Protein AF-A0A0C3AKA1-F1 (afdb_monomer)

Nearest PDB structures (foldseek):
  5fws-assembly1_A  TM=4.531E-01  e=7.190E-08  Homo sapiens
  7pz2-assembly1_A  TM=8.381E-01  e=9.382E-05  Saccharomyces cerevisiae
  7bzt-assembly1_E  TM=4.744E-01  e=3.472E-07  Homo sapiens
  5fwu-assembly1_A  TM=4.833E-01  e=2.245E-06  Homo sapiens

Organism: NCBI:txid933852

pLDDT: mean 79.47, std 20.88, range [33.72, 98.69]

Radius of gyration: 31.73 Å; Cα contacts (8 Å, |Δi|>4): 575; chains: 1; bounding box: 76×86×94 Å

Solvent-accessible surface area (backbone atoms only — not comparable to full-atom values): 16322 Å² total; per-residue (Å²): 132,91,88,81,90,84,89,81,90,79,83,93,75,90,81,83,79,84,77,85,86,81,79,82,82,77,80,84,80,80,88,77,84,76,74,77,71,76,73,76,73,76,87,28,63,43,68,45,78,77,45,20,28,47,30,43,92,79,71,53,25,53,82,53,64,70,53,76,30,93,66,59,19,42,67,64,54,36,41,47,59,17,49,80,72,77,27,43,23,22,29,20,29,67,18,24,36,27,33,12,21,82,61,73,41,72,82,47,71,45,62,55,82,54,31,67,27,53,17,42,48,50,92,49,66,15,2,13,88,55,17,26,34,30,31,33,50,79,43,74,47,67,53,75,32,53,49,72,60,83,45,26,38,30,73,22,26,24,27,34,31,98,88,56,49,16,42,76,45,74,57,90,60,84,61,24,39,70,69,57,38,45,50,56,19,50,77,70,79,28,44,26,24,31,21,26,61,16,53,44,30,23,20,24,81,62,73,42,67,55,100,73,17,44,39,84,39,97,66,64,42,67,31,43,11,68,53,37,72,94,42,52,12,2,19,86,53,15,24,24,30,30,39,64,49,74,84,62,78,80,81,76,75,83,41,83,69,95,47,75,84,90,71,88,78,81,84,78,80,70,97,63,99,71,82,89,82,90,81,87,132

Foldseek 3Di:
DDDDDDDDDDDDDDDDDDDDDDDPPDDDDDDPPPPPDPPDFPPFFDKDFPAKAQADVVPGFADDDKDWDQAADDQVVLVSVQVVVPFFKWWFADQTMIGTHNGGHPRHHDHRVQLPDAHNHDRDRRAHDSMIRMIGGPDGPPQLLQDDDAQKGRPAKFFAAPVGGQFPAKDADPQDDPNVQVVVQVVVPFFKWWFEALGIIGTHNGGDDDPRGRGHDPDQQQRAHRNGNVHTRGYHRMISMIGRHNPDDDPPPCDPPPDDDPDDDDPPPDPDPDPDDDDDD

Secondary structure (DSSP, 8-state):
-----------------PPP------------------PPP-TTEEEEEEEEEE--SSS-S--S-EEE-TTT--HHHHHHHHHTTT-SEEEEETTTEEEEESS-SS--BPPGGG--PBPSSSSSB--BTTEEEEEEEEEE---TTS-EETTEEEEEEEE--SSS-SS-EEE--SS--HHHHHHHHHHTT-SEEEEETTTEEEEESS---BTTBSSEESS---PEETTEEEEE--BTTEEEEEEE--SSPP-----STT-----PPP------S--------

Mean predicted aligned error: 18.83 Å

Sequence (281 aa):
MLLSTLAKLTPFLLAASALPLEHSVVKRDGQGSTTLAAREPASGANWVKLGCYVDTVTPRTLTGPTIVSDAGMTNEYCQQFCDARGYSIAGTEWSKECFCDNAISNSLLADDATCDMTCTGDAQTCGGSARLTVWQNQGTVTDPNQVTVGDWAGQGCYTDSVINRALPTRKWIDGMTVEKCTAACFADDFKYAGLEYGNECYCANDIITSAGVGVPATDGCNMPCEGNAAQTCGSGDRLNLYLYTPTSAPVQIPSAGDWTLKGCYTLTIAPSPFANMWTVE

InterPro domains:
  IPR002889 Carbohydrate-binding WSC [PF01822] (50-128)
  IPR002889 Carbohydrate-binding WSC [PF01822] (155-234)
  IPR002889 Carbohydrate-binding WSC [PS51212] (46-138)
  IPR002889 Carbohydrate-binding WSC [PS51212] (151-245)
  IPR002889 Carbohydrate-binding WSC [SM00321] (46-138)
  IPR002889 Carbohydrate-binding WSC [SM00321] (151-245)
  IPR051836 Kremen receptor [PTHR24269] (50-140)

Structure (mmCIF, N/CA/C/O backbone):
data_AF-A0A0C3AKA1-F1
#
_entry.id   AF-A0A0C3AKA1-F1
#
loop_
_atom_site.group_PDB
_atom_site.id
_atom_site.type_symbol
_atom_site.label_atom_id
_atom_site.label_alt_id
_atom_site.label_comp_id
_atom_site.label_asym_id
_atom_site.label_entity_id
_atom_site.label_seq_id
_atom_site.pdbx_PDB_ins_code
_atom_site.Cartn_x
_atom_site.Cartn_y
_atom_site.Cartn_z
_atom_site.occupancy
_atom_site.B_iso_or_equiv
_atom_site.auth_seq_id
_atom_site.auth_comp_id
_atom_site.auth_asym_id
_atom_site.auth_atom_id
_atom_site.pdbx_PDB_model_num
ATOM 1 N N . MET A 1 1 ? -6.386 -59.715 -54.752 1.00 38.94 1 MET A N 1
ATOM 2 C CA . MET A 1 1 ? -6.112 -59.913 -56.193 1.00 38.94 1 MET A CA 1
ATOM 3 C C . MET A 1 1 ? -7.287 -59.345 -56.972 1.00 38.94 1 MET A C 1
ATOM 5 O O . MET A 1 1 ? -8.360 -59.864 -56.723 1.00 38.94 1 MET A O 1
ATOM 9 N N . LEU A 1 2 ? -7.056 -58.376 -57.882 1.00 40.06 2 LEU A N 1
ATOM 10 C CA . LEU A 1 2 ? -7.957 -57.939 -58.983 1.00 40.06 2 LEU A CA 1
ATOM 11 C C . LEU A 1 2 ? -9.381 -57.447 -58.577 1.00 40.06 2 LEU A C 1
ATOM 13 O O . LEU A 1 2 ? -9.863 -57.794 -57.512 1.00 40.06 2 LEU A O 1
ATOM 17 N N . LEU A 1 3 ? -10.181 -56.688 -59.339 1.00 40.50 3 LEU A N 1
ATOM 18 C CA . LEU A 1 3 ? -10.048 -55.547 -60.283 1.00 40.50 3 LEU A CA 1
ATOM 19 C C . LEU A 1 3 ? -11.426 -54.797 -60.188 1.00 40.50 3 LEU A C 1
ATOM 21 O O . LEU A 1 3 ? -12.342 -55.328 -59.568 1.00 40.50 3 LEU A O 1
ATOM 25 N N . SER A 1 4 ? -11.717 -53.601 -60.713 1.00 44.19 4 SER A N 1
ATOM 26 C CA . SER A 1 4 ? -11.010 -52.638 -61.572 1.00 44.19 4 SER A CA 1
ATOM 27 C C . SER A 1 4 ? -11.574 -51.215 -61.372 1.00 44.19 4 SER A C 1
ATOM 29 O O . SER A 1 4 ? -12.711 -51.028 -60.954 1.00 44.19 4 SER A O 1
ATOM 31 N N . THR A 1 5 ? -10.783 -50.217 -61.763 1.00 53.34 5 THR A N 1
ATOM 32 C CA . THR A 1 5 ? -11.156 -48.827 -62.093 1.00 53.34 5 THR A CA 1
ATOM 33 C C . THR A 1 5 ? -12.413 -48.651 -62.963 1.00 53.34 5 THR A C 1
ATOM 35 O O . THR A 1 5 ? -12.562 -49.375 -63.947 1.00 53.34 5 THR A O 1
ATOM 38 N N . LEU A 1 6 ? -13.153 -47.546 -62.777 1.00 50.72 6 LEU A N 1
ATOM 39 C CA . LEU A 1 6 ? -13.576 -46.715 -63.920 1.00 50.72 6 LEU A CA 1
ATOM 40 C C . LEU A 1 6 ? -13.903 -45.269 -63.511 1.00 50.72 6 LEU A C 1
ATOM 42 O O . LEU A 1 6 ? -14.796 -45.015 -62.707 1.00 50.72 6 LEU A O 1
ATOM 46 N N . ALA A 1 7 ? -13.159 -44.320 -64.079 1.00 50.88 7 ALA A N 1
ATOM 47 C CA . ALA A 1 7 ? -13.355 -42.890 -63.870 1.00 50.88 7 ALA A CA 1
ATOM 48 C C . ALA A 1 7 ? -14.473 -42.339 -64.770 1.00 50.88 7 ALA A C 1
ATOM 50 O O . ALA A 1 7 ? -14.655 -42.803 -65.897 1.00 50.88 7 ALA A O 1
ATOM 51 N N . LYS A 1 8 ? -15.159 -41.285 -64.315 1.00 50.59 8 LYS A N 1
ATOM 52 C CA . LYS A 1 8 ? -15.953 -40.403 -65.179 1.00 50.59 8 LYS A CA 1
ATOM 53 C C . LYS A 1 8 ? -15.605 -38.950 -64.881 1.00 50.59 8 LYS A C 1
ATOM 55 O O . LYS A 1 8 ? -15.921 -38.439 -63.814 1.00 50.59 8 LYS A O 1
ATOM 60 N N . LEU A 1 9 ? -14.942 -38.309 -65.843 1.00 46.03 9 LEU A N 1
ATOM 61 C CA . LEU A 1 9 ? -14.808 -36.858 -65.894 1.00 46.03 9 LEU A CA 1
ATOM 62 C C . LEU A 1 9 ? -16.136 -36.246 -66.353 1.00 46.03 9 LEU A C 1
ATOM 64 O O . LEU A 1 9 ? -16.706 -36.693 -67.347 1.00 46.03 9 LEU A O 1
ATOM 68 N N . THR A 1 10 ? -16.565 -35.175 -65.691 1.00 54.09 10 THR A N 1
ATOM 69 C CA . THR A 1 10 ? -17.551 -34.216 -66.212 1.00 54.09 10 THR A CA 1
ATOM 70 C C . THR A 1 10 ? -17.081 -32.791 -65.898 1.00 54.09 10 THR A C 1
ATOM 72 O O . THR A 1 10 ? -16.355 -32.605 -64.920 1.00 54.09 10 THR A O 1
ATOM 75 N N . PRO A 1 11 ? -17.387 -31.804 -66.760 1.00 48.56 11 PRO A N 1
ATOM 76 C CA . PRO A 1 11 ? -16.536 -30.630 -66.919 1.00 48.56 11 PRO A CA 1
ATOM 77 C C . PRO A 1 11 ? -16.847 -29.464 -65.974 1.00 48.56 11 PRO A C 1
ATOM 79 O O . PRO A 1 11 ? -17.939 -29.326 -65.429 1.00 48.56 11 PRO A O 1
ATOM 82 N N . PHE A 1 12 ? -15.849 -28.586 -65.874 1.00 47.31 12 PHE A N 1
ATOM 83 C CA . PHE A 1 12 ? -15.908 -27.249 -65.288 1.00 47.31 12 PHE A CA 1
ATOM 84 C C . PHE A 1 12 ? -17.088 -26.419 -65.825 1.00 47.31 12 PHE A C 1
ATOM 86 O O . PHE A 1 12 ? -17.262 -26.294 -67.037 1.00 47.31 12 PHE A O 1
ATOM 93 N N . LEU A 1 13 ? -17.808 -25.750 -64.924 1.00 45.03 13 LEU A N 1
ATOM 94 C CA . LEU A 1 13 ? -18.696 -24.627 -65.231 1.00 45.03 13 LEU A CA 1
ATOM 95 C C . LEU A 1 13 ? -18.473 -23.549 -64.165 1.00 45.03 13 LEU A C 1
ATOM 97 O O . LEU A 1 13 ? -18.903 -23.696 -63.023 1.00 45.03 13 LEU A O 1
ATOM 101 N N . LEU A 1 14 ? -17.760 -22.476 -64.530 1.00 47.78 14 LEU A N 1
ATOM 102 C CA . LEU A 1 14 ? -17.656 -21.290 -63.680 1.00 47.78 14 LEU A CA 1
ATOM 103 C C . LEU A 1 14 ? -19.000 -20.555 -63.683 1.00 47.78 14 LEU A C 1
ATOM 105 O O . LEU A 1 14 ? -19.420 -20.048 -64.720 1.00 47.78 14 LEU A O 1
ATOM 109 N N . ALA A 1 15 ? -19.616 -20.419 -62.512 1.00 49.47 15 ALA A N 1
ATOM 110 C CA . ALA A 1 15 ? -20.648 -19.422 -62.263 1.00 49.47 15 ALA A CA 1
ATOM 111 C C . ALA A 1 15 ? -20.044 -18.307 -61.396 1.00 49.47 15 ALA A C 1
ATOM 113 O O . ALA A 1 15 ? -19.969 -18.422 -60.175 1.00 49.47 15 ALA A O 1
ATOM 114 N N . ALA A 1 16 ? -19.573 -17.235 -62.035 1.00 51.03 16 ALA A N 1
ATOM 115 C CA . ALA A 1 16 ? -19.089 -16.050 -61.337 1.00 51.03 16 ALA A CA 1
ATOM 116 C C . ALA A 1 16 ? -20.280 -15.193 -60.876 1.00 51.03 16 ALA A C 1
ATOM 118 O O . ALA A 1 16 ? -20.803 -14.376 -61.633 1.00 51.03 16 ALA A O 1
ATOM 119 N N . SER A 1 17 ? -20.723 -15.381 -59.633 1.00 47.19 17 SER A N 1
ATOM 120 C CA . SER A 1 17 ? -21.719 -14.516 -58.996 1.00 47.19 17 SER A CA 1
ATOM 121 C C . SER A 1 17 ? -21.054 -13.238 -58.476 1.00 47.19 17 SER A C 1
ATOM 123 O O . SER A 1 17 ? -20.465 -13.231 -57.394 1.00 47.19 17 SER A O 1
ATOM 125 N N . ALA A 1 18 ? -21.141 -12.157 -59.250 1.00 51.28 18 ALA A N 1
ATOM 126 C CA . ALA A 1 18 ? -20.721 -10.832 -58.807 1.00 51.28 18 ALA A CA 1
ATOM 127 C C . ALA A 1 18 ? -21.662 -10.311 -57.705 1.00 51.28 18 ALA A C 1
ATOM 129 O O . ALA A 1 18 ? -22.865 -10.175 -57.926 1.00 51.28 18 ALA A O 1
ATOM 130 N N . LEU A 1 19 ? -21.106 -9.999 -56.532 1.00 51.09 19 LEU A N 1
ATOM 131 C CA . LEU A 1 19 ? -21.796 -9.260 -55.471 1.00 51.09 19 LEU A CA 1
ATOM 132 C C . LEU A 1 19 ? -21.505 -7.755 -55.624 1.00 51.09 19 LEU A C 1
ATOM 134 O O . LEU A 1 19 ? -20.365 -7.395 -55.931 1.00 51.09 19 LEU A O 1
ATOM 138 N N . PRO A 1 20 ? -22.496 -6.866 -55.428 1.00 51.28 20 PRO A N 1
ATOM 139 C CA . PRO A 1 20 ? -22.292 -5.426 -55.543 1.00 51.28 20 PRO A CA 1
ATOM 140 C C . PRO A 1 20 ? -21.478 -4.860 -54.367 1.00 51.28 20 PRO A C 1
ATOM 142 O O . PRO A 1 20 ? -21.712 -5.191 -53.207 1.00 51.28 20 PRO A O 1
ATOM 145 N N . LEU A 1 21 ? -20.546 -3.956 -54.679 1.00 43.22 21 LEU A N 1
ATOM 146 C CA . LEU A 1 21 ? -19.798 -3.152 -53.708 1.00 43.22 21 LEU A CA 1
ATOM 147 C C . LEU A 1 21 ? -20.639 -1.954 -53.243 1.00 43.22 21 LEU A C 1
ATOM 149 O O . LEU A 1 21 ? -20.580 -0.877 -53.845 1.00 43.22 21 LEU A O 1
ATOM 153 N N . GLU A 1 22 ? -21.387 -2.112 -52.151 1.00 51.56 22 GLU A N 1
ATOM 154 C CA . GLU A 1 22 ? -22.023 -0.971 -51.485 1.00 51.56 22 GLU A CA 1
ATOM 155 C C . GLU A 1 22 ? -20.969 -0.085 -50.801 1.00 51.56 22 GLU A C 1
ATOM 157 O O . GLU A 1 22 ? -20.303 -0.474 -49.841 1.00 51.56 22 GLU A O 1
ATOM 162 N N . HIS A 1 23 ? -20.810 1.136 -51.316 1.00 47.47 23 HIS A N 1
ATOM 163 C CA . HIS A 1 23 ? -19.924 2.146 -50.745 1.00 47.47 23 HIS A CA 1
ATOM 164 C C . HIS A 1 23 ? -20.618 2.881 -49.592 1.00 47.47 23 HIS A C 1
ATOM 166 O O . HIS A 1 23 ? -21.212 3.944 -49.782 1.00 47.47 23 HIS A O 1
ATOM 172 N N . SER A 1 24 ? -20.493 2.350 -48.376 1.00 45.44 24 SER A N 1
ATOM 173 C CA . SER A 1 24 ? -20.879 3.071 -47.158 1.00 45.44 24 SER A CA 1
ATOM 174 C C . SER A 1 24 ? -19.912 4.225 -46.877 1.00 45.44 24 SER A C 1
ATOM 176 O O . SER A 1 24 ? -18.885 4.063 -46.217 1.00 45.44 24 SER A O 1
ATOM 178 N N . VAL A 1 25 ? -20.251 5.415 -47.380 1.00 54.25 25 VAL A N 1
ATOM 179 C CA . VAL A 1 25 ? -19.552 6.671 -47.074 1.00 54.25 25 VAL A CA 1
ATOM 180 C C . VAL A 1 25 ? -19.840 7.071 -45.624 1.00 54.25 25 VAL A C 1
ATOM 182 O O . VAL A 1 25 ? -20.813 7.766 -45.329 1.00 54.25 25 VAL A O 1
ATOM 185 N N . VAL A 1 26 ? -18.974 6.646 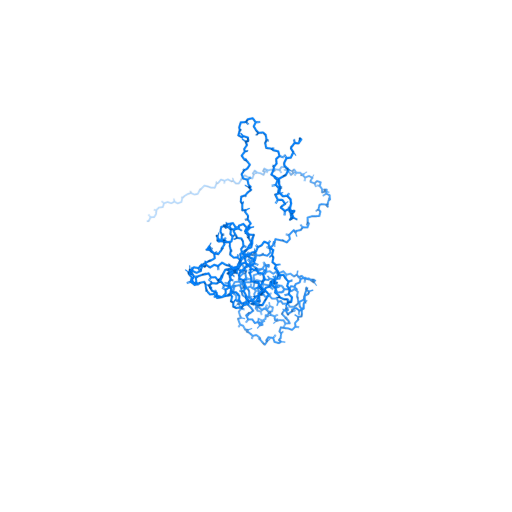-44.705 1.00 46.59 26 VAL A N 1
ATOM 186 C CA . VAL A 1 26 ? -18.991 7.122 -43.316 1.00 46.59 26 VAL A CA 1
ATOM 187 C C . VAL A 1 26 ? -18.380 8.523 -43.269 1.00 46.59 26 VAL A C 1
ATOM 189 O O . VAL A 1 26 ? -17.186 8.706 -43.517 1.00 46.59 26 VAL A O 1
ATOM 192 N N . LYS A 1 27 ? -19.205 9.524 -42.944 1.00 42.50 27 LYS A N 1
ATOM 193 C CA . LYS A 1 27 ? -18.735 10.880 -42.632 1.00 42.50 27 LYS A CA 1
ATOM 194 C C . LYS A 1 27 ? -17.821 10.829 -41.407 1.00 42.50 27 LYS A C 1
ATOM 196 O O . LYS A 1 27 ? -18.189 10.254 -40.387 1.00 42.50 27 LYS A O 1
ATOM 201 N N . ARG A 1 28 ? -16.645 11.455 -41.499 1.00 46.56 28 ARG A N 1
ATOM 202 C CA . ARG A 1 28 ? -1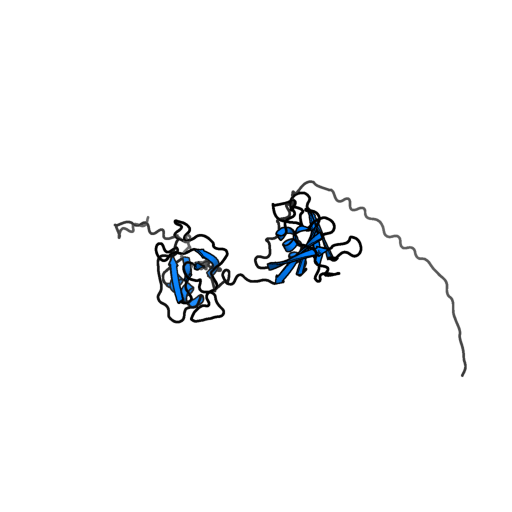5.797 11.728 -40.333 1.00 46.56 28 ARG A CA 1
ATOM 203 C C . ARG A 1 28 ? -16.183 13.085 -39.760 1.00 46.56 28 ARG A C 1
ATOM 205 O O . ARG A 1 28 ? -15.706 14.102 -40.258 1.00 46.56 28 ARG A O 1
ATOM 212 N N . ASP A 1 29 ? -17.015 13.087 -38.727 1.00 45.53 29 ASP A N 1
ATOM 213 C CA . ASP A 1 29 ? -17.140 14.252 -37.853 1.00 45.53 29 ASP A CA 1
ATOM 214 C C . ASP A 1 29 ? -15.974 14.266 -36.850 1.00 45.53 29 ASP A C 1
ATOM 216 O O . ASP A 1 29 ? -15.445 13.221 -36.457 1.00 45.53 29 ASP A O 1
ATOM 220 N N . GLY A 1 30 ? -15.485 15.464 -36.535 1.00 44.25 30 GLY A N 1
ATOM 221 C CA . GLY A 1 30 ? -14.190 15.658 -35.886 1.00 44.25 30 GLY A CA 1
ATOM 222 C C . GLY A 1 30 ? -14.212 15.639 -34.355 1.00 44.25 30 GLY A C 1
ATOM 223 O O . GLY A 1 30 ? -15.190 16.013 -33.722 1.00 44.25 30 GLY A O 1
ATOM 224 N N . GLN A 1 31 ? -13.053 15.287 -33.790 1.00 49.06 31 GLN A N 1
ATOM 225 C CA . GLN A 1 31 ? -12.553 15.727 -32.479 1.00 49.06 31 GLN A CA 1
ATOM 226 C C . GLN A 1 31 ? -13.519 15.632 -31.280 1.00 49.06 31 GLN A C 1
ATOM 228 O O . GLN A 1 31 ? -13.843 16.627 -30.636 1.00 49.06 31 GLN A O 1
ATOM 233 N N . GLY A 1 32 ? -13.824 14.401 -30.866 1.00 34.97 32 GLY A N 1
ATOM 234 C CA . GLY A 1 32 ? -13.974 14.098 -29.441 1.00 34.97 32 GLY A CA 1
ATOM 235 C C . GLY A 1 32 ? -12.604 13.745 -28.860 1.00 34.97 32 GLY A C 1
ATOM 236 O O . GLY A 1 32 ? -12.057 12.700 -29.202 1.00 34.97 32 GLY A O 1
ATOM 237 N N . SER A 1 33 ? -12.027 14.604 -28.013 1.00 48.06 33 SER A N 1
ATOM 238 C CA . SER A 1 33 ? -10.760 14.312 -27.327 1.00 48.06 33 SER A CA 1
ATOM 239 C C . SER A 1 33 ? -10.974 13.244 -26.255 1.00 48.06 33 SER A C 1
ATOM 241 O O . SER A 1 33 ? -11.164 13.563 -25.082 1.00 48.06 33 SER A O 1
ATOM 243 N N . THR A 1 34 ? -10.925 11.969 -26.640 1.00 35.28 34 THR A N 1
ATOM 244 C CA . THR A 1 34 ? -10.795 10.869 -25.684 1.00 35.28 34 THR A CA 1
ATOM 245 C C . THR A 1 34 ? -9.383 10.891 -25.113 1.00 35.28 34 THR A C 1
ATOM 247 O O . THR A 1 34 ? -8.480 10.225 -25.625 1.00 35.28 34 THR A O 1
ATOM 250 N N . THR A 1 35 ? -9.190 11.652 -24.036 1.00 34.34 35 THR A N 1
ATOM 251 C CA . THR A 1 35 ? -8.149 11.328 -23.066 1.00 34.34 35 THR A CA 1
ATOM 252 C C . THR A 1 35 ? -8.364 9.873 -22.674 1.00 34.34 35 THR A C 1
ATOM 254 O O . THR A 1 35 ? -9.371 9.529 -22.054 1.00 34.34 35 THR A O 1
ATOM 257 N N . LEU A 1 36 ? -7.441 9.003 -23.089 1.00 35.25 36 LEU A N 1
ATOM 258 C CA . LEU A 1 36 ? -7.335 7.668 -22.525 1.00 35.25 36 LEU A CA 1
ATOM 259 C C . LEU A 1 36 ? -7.096 7.878 -21.035 1.00 35.25 36 LEU A C 1
ATOM 261 O O . LEU A 1 36 ? -5.997 8.257 -20.635 1.00 35.25 36 LEU A O 1
ATOM 265 N N . ALA A 1 37 ? -8.147 7.701 -20.232 1.00 34.09 37 ALA A N 1
ATOM 266 C CA . ALA A 1 37 ? -7.993 7.614 -18.797 1.00 34.09 37 ALA A CA 1
ATOM 267 C C . ALA A 1 37 ? -6.973 6.504 -18.558 1.00 34.09 37 ALA A C 1
ATOM 269 O O . ALA A 1 37 ? -7.194 5.361 -18.973 1.00 34.09 37 ALA A O 1
ATOM 270 N N . ALA A 1 38 ? -5.835 6.860 -17.960 1.00 33.72 38 ALA A N 1
ATOM 271 C CA . ALA A 1 38 ? -4.921 5.864 -17.446 1.00 33.72 38 ALA A CA 1
ATOM 272 C C . ALA A 1 38 ? -5.755 4.991 -16.508 1.00 33.72 38 ALA A C 1
ATOM 274 O O . ALA A 1 38 ? -6.296 5.484 -15.518 1.00 33.72 38 ALA A O 1
ATOM 275 N N . ARG A 1 39 ? -5.937 3.719 -16.877 1.00 34.12 39 ARG A N 1
ATOM 276 C CA . ARG A 1 39 ? -6.496 2.736 -15.956 1.00 34.12 39 ARG A CA 1
ATOM 277 C C . ARG A 1 39 ? -5.595 2.785 -14.730 1.00 34.12 39 ARG A C 1
ATOM 279 O O . ARG A 1 39 ? -4.382 2.668 -14.902 1.00 34.12 39 ARG A O 1
ATOM 286 N N . GLU A 1 40 ? -6.179 3.015 -13.555 1.00 36.88 40 GLU A N 1
ATOM 287 C CA . GLU A 1 40 ? -5.410 3.076 -12.314 1.00 36.88 40 GLU A CA 1
ATOM 288 C C . GLU A 1 40 ? -4.460 1.876 -12.229 1.00 36.88 40 GLU A C 1
ATOM 290 O O . GLU A 1 40 ? -4.844 0.766 -12.632 1.00 36.88 40 GLU A O 1
ATOM 295 N N . PRO A 1 41 ? -3.219 2.087 -11.756 1.00 40.12 41 PRO A N 1
ATOM 296 C CA . PRO A 1 41 ? -2.292 0.988 -11.560 1.00 40.12 41 PRO A CA 1
ATOM 297 C C . PRO A 1 41 ? -2.928 -0.045 -10.631 1.00 40.12 41 PRO A C 1
ATOM 299 O O . PRO A 1 41 ? -3.643 0.308 -9.693 1.00 40.12 41 PRO A O 1
ATOM 302 N N . ALA A 1 42 ? -2.649 -1.325 -10.871 1.00 43.84 42 ALA A N 1
ATOM 303 C CA . ALA A 1 42 ? -3.001 -2.367 -9.920 1.00 43.84 42 ALA A CA 1
ATOM 304 C C . ALA A 1 42 ? -2.194 -2.137 -8.629 1.00 43.84 42 ALA A C 1
ATOM 306 O O . ALA A 1 42 ? -1.018 -2.498 -8.542 1.00 43.84 42 ALA A O 1
ATOM 307 N N . SER A 1 43 ? -2.815 -1.491 -7.640 1.00 46.69 43 SER A N 1
ATOM 308 C CA . SER A 1 43 ? -2.226 -1.238 -6.328 1.00 46.69 43 SER A CA 1
ATOM 309 C C . SER A 1 43 ? -2.003 -2.568 -5.605 1.00 46.69 43 SER A C 1
ATOM 311 O O . SER A 1 43 ? -2.912 -3.148 -5.016 1.00 46.69 43 SER A O 1
ATOM 313 N N . GLY A 1 44 ? -0.775 -3.083 -5.695 1.00 52.88 44 GLY A N 1
ATOM 314 C CA . GLY A 1 44 ? -0.368 -4.323 -5.033 1.00 52.88 44 GLY A CA 1
ATOM 315 C C . GLY A 1 44 ? 0.714 -5.134 -5.748 1.00 52.88 44 GLY A C 1
ATOM 316 O O . GLY A 1 44 ? 1.257 -6.051 -5.142 1.00 52.88 44 GLY A O 1
ATOM 317 N N . ALA A 1 45 ? 1.066 -4.850 -7.007 1.00 59.06 45 ALA A N 1
ATOM 318 C CA . ALA A 1 45 ? 2.157 -5.579 -7.664 1.00 59.06 45 ALA A CA 1
ATOM 319 C C . ALA A 1 45 ? 3.516 -5.252 -7.009 1.00 59.06 45 ALA A C 1
ATOM 321 O O . ALA A 1 45 ? 4.015 -4.132 -7.132 1.00 59.06 45 ALA A O 1
ATOM 322 N N . ASN A 1 46 ? 4.124 -6.223 -6.318 1.00 76.88 46 ASN A N 1
ATOM 323 C CA . ASN A 1 46 ? 5.445 -6.056 -5.710 1.00 76.88 46 ASN A CA 1
ATOM 324 C C . ASN A 1 46 ? 6.535 -6.354 -6.745 1.00 76.88 46 ASN A C 1
ATOM 326 O O . ASN A 1 46 ? 6.852 -7.516 -7.013 1.00 76.88 46 ASN A O 1
ATOM 330 N N . TRP A 1 47 ? 7.100 -5.303 -7.333 1.00 86.06 47 TRP A N 1
ATOM 331 C CA . TRP A 1 47 ? 8.178 -5.410 -8.310 1.00 86.06 47 TRP A CA 1
ATOM 332 C C . TRP A 1 47 ? 9.546 -5.300 -7.633 1.00 86.06 47 TRP A C 1
ATOM 334 O O . TRP A 1 47 ? 9.900 -4.265 -7.073 1.00 86.06 47 TRP A O 1
ATOM 344 N N . VAL A 1 48 ? 10.350 -6.359 -7.734 1.00 86.75 48 VAL A N 1
ATOM 345 C CA . VAL A 1 48 ? 11.717 -6.407 -7.194 1.00 86.75 48 VAL A CA 1
ATOM 346 C C . VAL A 1 48 ? 12.729 -6.297 -8.331 1.00 86.75 48 VAL A C 1
ATOM 348 O O . VAL A 1 48 ? 12.653 -7.048 -9.305 1.00 86.75 48 VAL A O 1
ATOM 351 N N . LYS A 1 49 ? 13.695 -5.377 -8.210 1.00 92.00 49 LYS A N 1
ATOM 352 C CA . LYS A 1 49 ? 14.812 -5.247 -9.156 1.00 92.00 49 LYS A CA 1
ATOM 353 C C . LYS A 1 49 ? 15.666 -6.518 -9.104 1.00 92.00 49 LYS A C 1
ATOM 355 O O . LYS A 1 49 ? 16.215 -6.846 -8.056 1.00 92.00 49 LYS A O 1
ATOM 360 N N . LEU A 1 50 ? 15.803 -7.207 -10.235 1.00 87.62 50 LEU A N 1
ATOM 361 C CA . LEU A 1 50 ? 16.668 -8.384 -10.376 1.00 87.62 50 LEU A CA 1
ATOM 362 C C . LEU A 1 50 ? 18.115 -8.020 -10.737 1.00 87.62 50 LEU A C 1
ATOM 364 O O . LEU A 1 50 ? 19.020 -8.813 -10.491 1.00 87.62 50 LEU A O 1
ATOM 368 N N . GLY A 1 51 ? 18.332 -6.828 -11.298 1.00 91.81 51 GLY A N 1
ATOM 369 C CA . GLY A 1 51 ? 19.651 -6.280 -11.620 1.00 91.81 51 GLY A CA 1
ATOM 370 C C . GLY A 1 51 ? 19.738 -5.743 -13.047 1.00 91.81 51 GLY A C 1
ATOM 371 O O . GLY A 1 51 ? 18.738 -5.662 -13.766 1.00 91.81 51 GLY A O 1
ATOM 372 N N . CYS A 1 52 ? 20.945 -5.363 -13.449 1.00 95.12 52 CYS A N 1
ATOM 373 C CA . CYS A 1 52 ? 21.283 -5.012 -14.819 1.00 95.12 52 CYS A CA 1
ATOM 374 C C . CYS A 1 52 ? 21.624 -6.270 -15.634 1.00 95.12 52 CYS A C 1
ATOM 376 O O . CYS A 1 52 ? 22.447 -7.088 -15.222 1.00 95.12 52 CYS A O 1
ATOM 378 N N . TYR A 1 53 ? 21.018 -6.424 -16.808 1.00 94.81 53 TYR A N 1
ATOM 379 C CA . TYR A 1 53 ? 21.251 -7.549 -17.717 1.00 94.81 53 TYR A CA 1
ATOM 380 C C . TYR A 1 53 ? 21.822 -7.058 -19.042 1.00 94.81 53 TYR A C 1
ATOM 382 O O . TYR A 1 53 ? 21.442 -5.998 -19.540 1.00 94.81 53 TYR A O 1
ATOM 390 N N . VAL A 1 54 ? 22.719 -7.843 -19.638 1.00 93.50 54 VAL A N 1
ATOM 391 C CA . VAL A 1 54 ? 23.140 -7.623 -21.024 1.00 93.50 54 VAL A CA 1
ATOM 392 C C . VAL A 1 54 ? 21.946 -7.876 -21.939 1.00 93.50 54 VAL A C 1
ATOM 394 O O . VAL A 1 54 ? 21.314 -8.927 -21.853 1.00 93.50 54 VAL A O 1
ATOM 397 N N . ASP A 1 55 ? 21.658 -6.935 -22.835 1.00 91.00 55 ASP A N 1
ATOM 398 C CA . ASP A 1 55 ? 20.636 -7.109 -23.861 1.00 91.00 55 ASP A CA 1
ATOM 399 C C . ASP A 1 55 ? 21.220 -6.834 -25.244 1.00 91.00 55 ASP A C 1
ATOM 401 O O . ASP A 1 55 ? 21.387 -5.695 -25.675 1.00 91.00 55 ASP A O 1
ATOM 405 N N . THR A 1 56 ? 21.612 -7.898 -25.940 1.00 84.50 56 THR A N 1
ATOM 406 C CA . THR A 1 56 ? 22.093 -7.782 -27.316 1.00 84.50 56 THR A CA 1
ATOM 407 C C . THR A 1 56 ? 20.917 -7.708 -28.278 1.00 84.50 56 THR A C 1
ATOM 409 O O . THR A 1 56 ? 19.978 -8.480 -28.165 1.00 84.50 56 THR A O 1
ATOM 412 N N . VAL A 1 57 ? 20.994 -6.873 -29.317 1.00 75.69 57 VAL A N 1
ATOM 413 C CA . VAL A 1 57 ? 19.921 -6.788 -30.334 1.00 75.69 57 VAL A CA 1
ATOM 414 C C . VAL A 1 57 ? 19.646 -8.143 -31.020 1.00 75.69 57 VAL A C 1
ATOM 416 O O . VAL A 1 57 ? 18.541 -8.378 -31.505 1.00 75.69 57 VAL A O 1
ATOM 419 N N . THR A 1 58 ? 20.620 -9.064 -31.006 1.00 79.56 58 THR A N 1
ATOM 420 C CA . THR A 1 58 ? 20.465 -10.445 -31.480 1.00 79.56 58 THR A CA 1
ATOM 421 C C . THR A 1 58 ? 21.338 -11.409 -30.654 1.00 79.56 58 THR A C 1
ATOM 423 O O . THR A 1 58 ? 22.555 -11.397 -30.851 1.00 79.56 58 THR A O 1
ATOM 426 N N . PRO A 1 59 ? 20.781 -12.287 -29.793 1.00 76.38 59 PRO A N 1
ATOM 427 C CA . PRO A 1 59 ? 19.385 -12.377 -29.348 1.00 76.38 59 PRO A CA 1
ATOM 428 C C . PRO A 1 59 ? 19.050 -11.374 -28.230 1.00 76.38 59 PRO A C 1
ATOM 430 O O . PRO A 1 59 ? 19.872 -11.154 -27.341 1.00 76.38 59 PRO A O 1
ATOM 433 N N . ARG A 1 60 ? 17.818 -10.844 -28.248 1.00 87.38 60 ARG A N 1
ATOM 434 C CA . ARG A 1 60 ? 17.258 -10.030 -27.157 1.00 87.38 60 ARG A CA 1
ATOM 435 C C . ARG A 1 60 ? 16.979 -10.873 -25.905 1.00 87.38 60 ARG A C 1
ATOM 437 O O . ARG A 1 60 ? 16.679 -12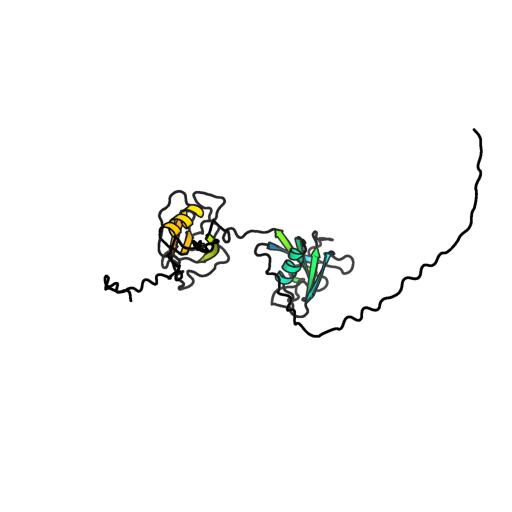.065 -25.996 1.00 87.38 60 ARG A O 1
ATOM 444 N N . THR A 1 61 ? 17.062 -10.226 -24.751 1.00 90.38 61 THR A N 1
ATOM 445 C CA . THR A 1 61 ? 16.914 -10.801 -23.406 1.00 90.38 61 THR A CA 1
ATOM 446 C C . THR A 1 61 ? 15.452 -10.856 -22.952 1.00 90.38 61 THR A C 1
ATOM 448 O O . THR A 1 61 ? 15.047 -11.817 -22.294 1.00 90.38 61 THR A O 1
ATOM 451 N N . LEU A 1 62 ? 14.634 -9.883 -23.368 1.00 93.88 62 LEU A N 1
ATOM 452 C CA . LEU A 1 62 ? 13.173 -9.884 -23.227 1.00 93.88 62 LEU A CA 1
ATOM 453 C C . LEU A 1 62 ? 12.541 -9.747 -24.621 1.00 93.88 62 LEU A C 1
ATOM 455 O O . LEU A 1 62 ? 12.978 -8.927 -25.428 1.00 93.88 62 LEU A O 1
ATOM 459 N N . THR A 1 63 ? 11.548 -10.582 -24.927 1.00 93.81 63 THR A N 1
ATOM 460 C CA . THR A 1 63 ? 11.043 -10.803 -26.299 1.00 93.81 63 THR A CA 1
ATOM 461 C C . THR A 1 63 ? 9.534 -10.619 -26.462 1.00 93.81 63 THR A C 1
ATOM 463 O O . THR A 1 63 ? 9.019 -10.717 -27.579 1.00 93.81 63 THR A O 1
ATOM 466 N N . GLY A 1 64 ? 8.818 -10.354 -25.368 1.00 92.88 64 GLY A N 1
ATOM 467 C CA . GLY A 1 64 ? 7.393 -10.049 -25.373 1.00 92.88 64 GLY A CA 1
ATOM 468 C C . GLY A 1 64 ? 7.074 -8.606 -25.801 1.00 92.88 64 GLY A C 1
ATOM 469 O O . GLY A 1 64 ? 7.840 -7.974 -26.531 1.00 92.88 64 GLY A O 1
ATOM 470 N N . PRO A 1 65 ? 5.905 -8.074 -25.398 1.00 96.19 65 PRO A N 1
ATOM 471 C CA . PRO A 1 65 ? 5.461 -6.736 -25.774 1.00 96.19 65 PRO A CA 1
ATOM 472 C C . PRO A 1 65 ? 6.436 -5.635 -25.362 1.00 96.19 65 PRO A C 1
ATOM 474 O O . PRO A 1 65 ? 7.046 -5.697 -24.296 1.00 96.19 65 PRO A O 1
ATOM 477 N N . THR A 1 66 ? 6.503 -4.586 -26.179 1.00 97.06 66 THR A N 1
ATOM 478 C CA . THR A 1 66 ? 7.329 -3.404 -25.922 1.00 97.06 66 THR A CA 1
ATOM 479 C C . THR A 1 66 ? 6.523 -2.112 -26.033 1.00 97.06 66 THR A C 1
ATOM 481 O O . THR A 1 66 ? 5.460 -2.071 -26.662 1.00 97.06 66 THR A O 1
ATOM 484 N N . ILE A 1 67 ? 7.029 -1.045 -25.416 1.00 97.69 67 ILE A N 1
ATOM 485 C CA . ILE A 1 67 ? 6.533 0.327 -25.583 1.00 97.69 67 ILE A CA 1
ATOM 486 C C . ILE A 1 67 ? 7.688 1.324 -25.453 1.00 97.69 67 ILE A C 1
ATOM 488 O O . ILE A 1 67 ? 8.663 1.071 -24.750 1.00 97.69 67 ILE A O 1
ATOM 492 N N . VAL A 1 68 ? 7.575 2.464 -26.134 1.00 97.75 68 VAL A N 1
ATOM 493 C CA . VAL A 1 68 ? 8.545 3.565 -26.079 1.00 97.75 68 VAL A CA 1
ATOM 494 C C . VAL A 1 68 ? 7.834 4.835 -25.618 1.00 97.75 68 VAL A C 1
ATOM 496 O O . VAL A 1 68 ? 6.719 5.108 -26.062 1.00 97.75 68 VAL A O 1
ATOM 499 N N . SER A 1 69 ? 8.475 5.615 -24.745 1.00 95.44 69 SER A N 1
ATOM 500 C CA . SER A 1 69 ? 7.974 6.912 -24.278 1.00 95.44 69 SER A CA 1
ATOM 501 C C . SER A 1 69 ? 9.108 7.938 -24.231 1.00 95.44 69 SER A C 1
ATOM 503 O O . SER A 1 69 ? 9.958 7.901 -23.344 1.00 95.44 69 SER A O 1
ATOM 505 N N . ASP A 1 70 ? 9.133 8.874 -25.183 1.00 94.81 70 ASP A N 1
ATOM 506 C CA . ASP A 1 70 ? 10.217 9.864 -25.317 1.00 94.81 70 ASP A CA 1
ATOM 507 C C . ASP A 1 70 ? 10.291 10.892 -24.165 1.00 94.81 70 ASP A C 1
ATOM 509 O O . ASP A 1 70 ? 11.290 11.597 -24.059 1.00 94.81 70 ASP A O 1
ATOM 513 N N . ALA A 1 71 ? 9.264 10.991 -23.310 1.00 91.44 71 ALA A N 1
ATOM 514 C CA . ALA A 1 71 ? 9.171 12.005 -22.245 1.00 91.44 71 ALA A CA 1
ATOM 515 C C . ALA A 1 71 ? 8.501 11.516 -20.942 1.00 91.44 71 ALA A C 1
ATOM 517 O O . ALA A 1 71 ? 8.121 12.327 -20.102 1.00 91.44 71 ALA A O 1
ATOM 518 N N . GLY A 1 72 ? 8.272 10.209 -20.795 1.00 88.06 72 GLY A N 1
ATOM 519 C CA . GLY A 1 72 ? 7.461 9.668 -19.700 1.00 88.06 72 GLY A CA 1
ATOM 520 C C . GLY A 1 72 ? 7.697 8.188 -19.423 1.00 88.06 72 GLY A C 1
ATOM 521 O O . GLY A 1 72 ? 6.767 7.498 -19.022 1.00 88.06 72 GLY A O 1
ATOM 522 N N . MET A 1 73 ? 8.894 7.674 -19.712 1.00 96.06 73 MET A N 1
ATOM 523 C CA . MET A 1 73 ? 9.300 6.348 -19.252 1.00 96.06 73 MET A CA 1
ATOM 524 C C . MET A 1 73 ? 9.796 6.453 -17.809 1.00 96.06 73 MET A C 1
ATOM 526 O O . MET A 1 73 ? 10.626 7.309 -17.523 1.00 96.06 73 MET A O 1
ATOM 530 N N . THR A 1 74 ? 9.323 5.571 -16.933 1.00 95.31 74 THR A N 1
ATOM 531 C CA . THR A 1 74 ? 9.901 5.273 -15.608 1.00 95.31 74 THR A CA 1
ATOM 532 C C . THR A 1 74 ? 9.890 3.753 -15.425 1.00 95.31 74 THR A C 1
ATOM 534 O O . THR A 1 74 ? 9.264 3.041 -16.226 1.00 95.31 74 THR A O 1
ATOM 537 N N . ASN A 1 75 ? 10.539 3.223 -14.383 1.00 92.56 75 ASN A N 1
ATOM 538 C CA . ASN A 1 75 ? 10.451 1.786 -14.117 1.00 92.56 75 ASN A CA 1
ATOM 539 C C . ASN A 1 75 ? 9.006 1.369 -13.794 1.00 92.56 75 ASN A C 1
ATOM 541 O O . ASN A 1 75 ? 8.531 0.375 -14.336 1.00 92.56 75 ASN A O 1
ATOM 545 N N . GLU A 1 76 ? 8.267 2.162 -13.015 1.00 91.00 76 GLU A N 1
ATOM 546 C CA . GLU A 1 76 ? 6.869 1.905 -12.646 1.00 91.00 76 GLU A CA 1
ATOM 547 C C . GLU A 1 76 ? 5.946 1.940 -13.865 1.00 91.00 76 GLU A C 1
ATOM 549 O O . GLU A 1 76 ? 5.068 1.089 -13.989 1.00 91.00 76 GLU A O 1
ATOM 554 N N . TYR A 1 77 ? 6.148 2.879 -14.798 1.00 89.25 77 TYR A N 1
ATOM 555 C CA . TYR A 1 77 ? 5.373 2.914 -16.041 1.00 89.25 77 TYR A CA 1
ATOM 556 C C . TYR A 1 77 ? 5.575 1.633 -16.865 1.00 89.25 77 TYR A C 1
ATOM 558 O O . TYR A 1 77 ? 4.610 1.055 -17.373 1.00 89.25 77 TYR A O 1
ATOM 566 N N . CYS A 1 78 ? 6.817 1.147 -16.953 1.00 96.19 78 CYS A N 1
ATOM 567 C CA . CYS A 1 78 ? 7.124 -0.103 -17.644 1.00 96.19 78 CYS A CA 1
ATOM 568 C C . CYS A 1 78 ? 6.520 -1.327 -16.931 1.00 96.19 78 CYS A C 1
ATOM 570 O O . CYS A 1 78 ? 5.848 -2.149 -17.554 1.00 96.19 78 CYS A O 1
ATOM 572 N N . GLN A 1 79 ? 6.682 -1.407 -15.609 1.00 94.25 79 GLN A N 1
ATOM 573 C CA . GLN A 1 79 ? 6.094 -2.441 -14.754 1.00 94.25 79 GLN A CA 1
ATOM 574 C C . GLN A 1 79 ? 4.567 -2.507 -14.906 1.00 94.25 79 GLN A C 1
ATOM 576 O O . GLN A 1 79 ? 4.020 -3.578 -15.157 1.00 94.25 79 GLN A O 1
ATOM 581 N N . GLN A 1 80 ? 3.873 -1.364 -14.847 1.00 84.12 80 GLN A N 1
ATOM 582 C CA . GLN A 1 80 ? 2.422 -1.266 -15.052 1.00 84.12 80 GLN A CA 1
ATOM 583 C C . GLN A 1 80 ? 2.005 -1.692 -16.467 1.00 84.12 80 GLN A C 1
ATOM 585 O O . GLN A 1 80 ? 0.992 -2.374 -16.640 1.00 84.12 80 GLN A O 1
ATOM 590 N N . PHE A 1 81 ? 2.780 -1.323 -17.492 1.00 89.94 81 PHE A N 1
ATOM 591 C CA . PHE A 1 81 ? 2.528 -1.740 -18.872 1.00 89.94 81 PHE A CA 1
ATOM 592 C C . PHE A 1 81 ? 2.612 -3.269 -19.040 1.00 89.94 81 PHE A C 1
ATOM 594 O O . PHE A 1 81 ? 1.768 -3.842 -19.744 1.00 89.94 81 PHE A O 1
ATOM 601 N N . CYS A 1 82 ? 3.573 -3.922 -18.380 1.00 93.44 82 CYS A N 1
ATOM 602 C CA . CYS A 1 82 ? 3.741 -5.377 -18.391 1.00 93.44 82 CYS A CA 1
ATOM 603 C C . CYS A 1 82 ? 2.693 -6.106 -17.529 1.00 93.44 82 CYS A C 1
ATOM 605 O O . CYS A 1 82 ? 2.061 -7.050 -18.013 1.00 93.44 82 CYS A O 1
ATOM 607 N N . ASP A 1 83 ? 2.436 -5.631 -16.306 1.00 87.62 83 ASP A N 1
ATOM 608 C CA . ASP A 1 83 ? 1.436 -6.187 -15.379 1.00 87.62 83 ASP A CA 1
ATOM 609 C C . ASP A 1 83 ? 0.033 -6.201 -16.002 1.00 87.62 83 ASP A C 1
ATOM 611 O O . ASP A 1 83 ? -0.616 -7.245 -16.082 1.00 87.62 83 ASP A O 1
ATOM 615 N N . ALA A 1 84 ? -0.384 -5.076 -16.597 1.00 82.38 84 ALA A N 1
ATOM 616 C CA . ALA A 1 84 ? -1.676 -4.937 -17.270 1.00 82.38 84 ALA A CA 1
ATOM 617 C C . ALA A 1 84 ? -1.872 -5.885 -18.475 1.00 82.38 84 ALA A C 1
ATOM 619 O O . ALA A 1 84 ? -2.973 -5.954 -19.028 1.00 82.38 84 ALA A O 1
ATOM 620 N N . ARG A 1 85 ? -0.815 -6.594 -18.898 1.00 87.62 85 ARG A N 1
ATOM 621 C CA . ARG A 1 85 ? -0.797 -7.585 -19.985 1.00 87.62 85 ARG A CA 1
ATOM 622 C C . ARG A 1 85 ? -0.466 -9.005 -19.504 1.00 87.62 85 ARG A C 1
ATOM 624 O O . ARG A 1 85 ? -0.384 -9.901 -20.339 1.00 87.62 85 ARG A O 1
ATOM 631 N N . GLY A 1 86 ? -0.309 -9.226 -18.196 1.00 83.00 86 GLY A N 1
ATOM 632 C CA . GLY A 1 86 ? -0.010 -10.538 -17.615 1.00 83.00 86 GLY A CA 1
ATOM 633 C C . GLY A 1 86 ? 1.443 -10.992 -17.795 1.00 83.00 86 GLY A C 1
ATOM 634 O O . GLY A 1 86 ? 1.695 -12.191 -17.913 1.00 83.00 86 GLY A O 1
ATOM 635 N N . TYR A 1 87 ? 2.390 -10.052 -17.848 1.00 90.75 87 TYR A N 1
ATOM 636 C CA . TYR A 1 87 ? 3.824 -10.339 -17.907 1.00 90.75 87 TYR A CA 1
ATOM 637 C C . TYR A 1 87 ? 4.485 -10.081 -16.551 1.00 90.75 87 TYR A C 1
ATOM 639 O O . TYR A 1 87 ? 4.334 -9.011 -15.965 1.00 90.75 87 TYR A O 1
ATOM 647 N N . SER A 1 88 ? 5.216 -11.079 -16.055 1.00 91.94 88 SER A N 1
ATOM 648 C CA . SER A 1 88 ? 5.861 -11.063 -14.734 1.00 91.94 88 SER A CA 1
ATOM 649 C C . SER A 1 88 ? 7.280 -10.487 -14.726 1.00 91.94 88 SER A C 1
ATOM 651 O O . SER A 1 88 ? 7.828 -10.266 -13.649 1.00 91.94 88 SER A O 1
ATOM 653 N N . ILE A 1 89 ? 7.872 -10.216 -15.892 1.00 94.38 89 ILE A N 1
ATOM 654 C CA . ILE A 1 89 ? 9.163 -9.541 -16.046 1.00 94.38 89 ILE A CA 1
ATOM 655 C C . ILE A 1 89 ? 8.960 -8.245 -16.833 1.00 94.38 89 ILE A C 1
ATOM 657 O O . ILE A 1 89 ? 8.299 -8.240 -17.874 1.00 94.38 89 ILE A O 1
ATOM 661 N N . ALA A 1 90 ? 9.566 -7.166 -16.346 1.00 97.12 90 ALA A N 1
ATOM 662 C CA . ALA A 1 90 ? 9.622 -5.861 -16.992 1.00 97.12 90 ALA A CA 1
ATOM 663 C C . ALA A 1 90 ? 11.081 -5.401 -17.041 1.00 97.12 90 ALA A C 1
ATOM 665 O O . ALA A 1 90 ? 11.821 -5.577 -16.072 1.00 97.12 90 ALA A O 1
ATOM 666 N N . GLY A 1 91 ? 11.507 -4.813 -18.154 1.00 97.31 91 GLY A N 1
ATOM 667 C CA . GLY A 1 91 ? 12.858 -4.294 -18.315 1.00 97.31 91 GLY A CA 1
ATOM 668 C C . GLY A 1 91 ? 12.883 -2.992 -19.099 1.00 97.31 91 GLY A C 1
ATOM 669 O O . GLY A 1 91 ? 12.188 -2.864 -20.104 1.00 97.31 91 GLY A O 1
ATOM 670 N N . THR A 1 92 ? 13.688 -2.036 -18.646 1.00 98.00 92 THR A N 1
ATOM 671 C CA . THR A 1 92 ? 13.869 -0.733 -19.300 1.00 98.00 92 THR A CA 1
ATOM 672 C C . THR A 1 92 ? 15.237 -0.646 -19.983 1.00 98.00 92 THR A C 1
ATOM 674 O O . THR A 1 92 ? 16.249 -1.004 -19.377 1.00 98.00 92 THR A O 1
ATOM 677 N N . GLU A 1 93 ? 15.274 -0.185 -21.240 1.00 97.00 93 GLU A N 1
ATOM 678 C CA . GLU A 1 93 ? 16.499 0.086 -22.018 1.00 97.00 93 GLU A CA 1
ATOM 679 C C . GLU A 1 93 ? 16.526 1.553 -22.486 1.00 97.00 93 GLU A C 1
ATOM 681 O O . GLU A 1 93 ? 15.486 2.189 -22.691 1.00 97.00 93 GLU A O 1
ATOM 686 N N . TRP A 1 94 ? 17.736 2.076 -22.708 1.00 96.62 94 TRP A N 1
ATOM 687 C CA . TRP A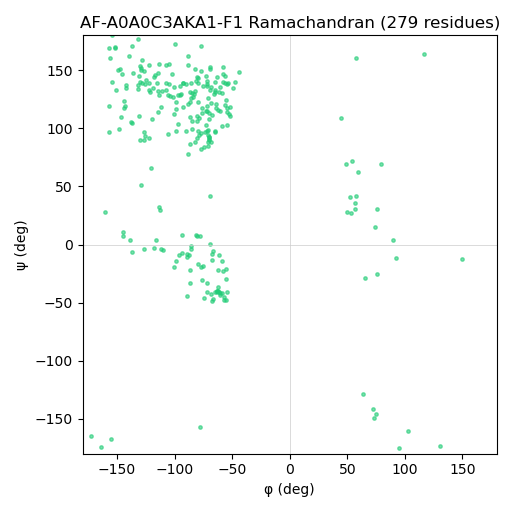 1 94 ? 17.986 3.293 -23.484 1.00 96.62 94 TRP A CA 1
ATOM 688 C C . TRP A 1 94 ? 17.156 4.519 -23.052 1.00 96.62 94 TRP A C 1
ATOM 690 O O . TRP A 1 94 ? 16.641 5.260 -23.891 1.00 96.62 94 TRP A O 1
ATOM 700 N N . SER A 1 95 ? 16.989 4.727 -21.740 1.00 97.62 95 SER A N 1
ATOM 701 C CA . SER A 1 95 ? 16.159 5.776 -21.107 1.00 97.62 95 SER A CA 1
ATOM 702 C C . SER A 1 95 ? 14.645 5.679 -21.324 1.00 97.62 95 SER A C 1
ATOM 704 O O . SER A 1 95 ? 13.885 6.191 -20.501 1.00 97.62 95 SER A O 1
ATOM 706 N N . LYS A 1 96 ? 14.189 5.110 -22.443 1.00 97.88 96 LYS A N 1
ATOM 707 C CA . LYS A 1 96 ? 12.850 5.369 -22.992 1.00 97.88 96 LYS A CA 1
ATOM 708 C C . LYS A 1 96 ? 12.097 4.145 -23.486 1.00 97.88 96 LYS A C 1
ATOM 710 O O . LYS A 1 96 ? 10.943 4.283 -23.893 1.00 97.88 96 LYS A O 1
ATOM 715 N N . GLU A 1 97 ? 12.744 2.989 -23.505 1.00 97.69 97 GLU A N 1
ATOM 716 C CA . GLU A 1 97 ? 12.210 1.750 -24.058 1.00 97.69 97 GLU A CA 1
ATOM 717 C C . GLU A 1 97 ? 11.853 0.797 -22.916 1.00 97.69 97 GLU A C 1
ATOM 719 O O . GLU A 1 97 ? 12.574 0.696 -21.926 1.00 97.69 97 GLU A O 1
ATOM 724 N N . CYS A 1 98 ? 10.719 0.117 -23.043 1.00 98.00 98 CYS A N 1
ATOM 725 C CA . CYS A 1 98 ? 10.220 -0.864 -22.091 1.00 98.00 98 CYS A CA 1
ATOM 726 C C . CYS A 1 98 ? 9.941 -2.180 -22.811 1.00 98.00 98 CYS A C 1
ATOM 728 O O . CYS A 1 98 ? 9.360 -2.184 -23.900 1.00 98.00 98 CYS A O 1
ATOM 730 N N . PHE A 1 99 ? 10.315 -3.281 -22.169 1.00 97.44 99 PHE A N 1
ATOM 731 C CA . PHE A 1 99 ? 10.211 -4.644 -22.666 1.00 97.44 99 PHE A CA 1
ATOM 732 C C . PHE A 1 99 ? 9.582 -5.531 -21.593 1.00 97.44 99 PHE A C 1
ATOM 734 O O . PHE A 1 99 ? 9.946 -5.448 -20.421 1.00 97.44 99 PHE A O 1
ATOM 741 N N . CYS A 1 100 ? 8.671 -6.409 -22.000 1.00 97.00 100 CYS A N 1
ATOM 742 C CA . CYS A 1 100 ? 8.020 -7.368 -21.117 1.00 97.00 100 CYS A CA 1
ATOM 743 C C . CYS A 1 100 ? 8.394 -8.801 -21.487 1.00 97.00 100 CYS A C 1
ATOM 745 O O . CYS A 1 100 ? 8.535 -9.126 -22.665 1.00 97.00 100 CYS A O 1
ATOM 747 N N . ASP A 1 101 ? 8.464 -9.689 -20.500 1.00 95.88 101 ASP A N 1
ATOM 748 C CA . ASP A 1 101 ? 8.478 -11.137 -20.730 1.00 95.88 101 ASP A CA 1
ATOM 749 C C . ASP A 1 101 ? 7.933 -11.886 -19.495 1.00 95.88 101 ASP A C 1
ATOM 751 O O . ASP A 1 101 ? 7.503 -11.277 -18.516 1.00 95.88 101 ASP A O 1
ATOM 755 N N . ASN A 1 102 ? 7.879 -13.213 -19.547 1.00 91.00 102 ASN A N 1
ATOM 756 C CA . ASN A 1 102 ? 7.621 -14.072 -18.387 1.00 91.00 102 ASN A CA 1
ATOM 757 C C . ASN A 1 102 ? 8.859 -14.875 -17.961 1.00 91.00 102 ASN A C 1
ATOM 759 O O . ASN A 1 102 ? 8.831 -15.559 -16.940 1.00 91.00 102 ASN A O 1
ATOM 763 N N . ALA A 1 103 ? 9.952 -14.778 -18.719 1.00 89.19 103 ALA A N 1
ATOM 764 C CA . ALA A 1 103 ? 11.256 -15.316 -18.362 1.00 89.19 103 ALA A CA 1
ATOM 765 C C . ALA A 1 103 ? 12.373 -14.453 -18.966 1.00 89.19 103 ALA A C 1
ATOM 767 O O . ALA A 1 103 ? 12.210 -13.868 -20.034 1.00 89.19 103 ALA A O 1
ATOM 768 N N . ILE A 1 104 ? 13.527 -14.403 -18.300 1.00 89.25 104 ILE A N 1
ATOM 769 C CA . ILE A 1 104 ? 14.718 -13.715 -18.812 1.00 89.25 104 ILE A CA 1
ATOM 770 C C . ILE A 1 104 ? 15.476 -14.678 -19.730 1.00 89.25 104 ILE A C 1
ATOM 772 O O . ILE A 1 104 ? 16.136 -15.606 -19.252 1.00 89.25 104 ILE A O 1
ATOM 776 N N . SER A 1 105 ? 15.403 -14.455 -21.042 1.00 79.88 105 SER A N 1
ATOM 777 C CA . SER A 1 105 ? 16.230 -15.179 -22.011 1.00 79.88 105 SER A CA 1
ATOM 778 C C . SER A 1 105 ? 17.677 -14.702 -21.900 1.00 79.88 105 SER A C 1
ATOM 780 O O . SER A 1 105 ? 17.914 -13.509 -21.808 1.00 79.88 105 SER A O 1
ATOM 782 N N . ASN A 1 106 ? 18.655 -15.613 -21.923 1.00 70.31 106 ASN A N 1
ATOM 783 C CA . ASN A 1 106 ? 20.084 -15.285 -21.769 1.00 70.31 106 ASN A CA 1
ATOM 784 C C . ASN A 1 106 ? 20.372 -14.464 -20.494 1.00 70.31 106 ASN A C 1
ATOM 786 O O . ASN A 1 106 ? 20.696 -13.283 -20.561 1.00 70.31 106 ASN A O 1
ATOM 790 N N . SER A 1 107 ? 20.283 -15.100 -19.321 1.00 76.06 107 SER A N 1
ATOM 791 C CA . SER A 1 107 ? 20.398 -14.475 -17.987 1.00 76.06 107 SER A CA 1
ATOM 792 C C . SER A 1 107 ? 21.810 -13.958 -17.615 1.00 76.06 107 SER A C 1
ATOM 794 O O . SER A 1 107 ? 22.274 -14.145 -16.490 1.00 76.06 107 SER A O 1
ATOM 796 N N . LEU A 1 108 ? 22.517 -13.328 -18.556 1.00 87.06 108 LEU A N 1
ATOM 797 C CA . LEU A 1 108 ? 23.830 -12.724 -18.375 1.00 87.06 108 LEU A CA 1
ATOM 798 C C . LEU A 1 108 ? 23.688 -11.380 -17.650 1.00 87.06 108 LEU A C 1
ATOM 800 O O . LEU A 1 108 ? 23.433 -10.341 -18.262 1.00 87.06 108 LEU A O 1
ATOM 804 N N . LEU A 1 109 ? 23.873 -11.426 -16.334 1.00 89.19 109 LEU A N 1
ATOM 805 C CA . LEU A 1 109 ? 24.001 -10.243 -15.491 1.00 89.19 109 LEU A CA 1
ATOM 806 C C . LEU A 1 109 ? 25.206 -9.399 -15.929 1.00 89.19 109 LEU A C 1
ATOM 808 O O . LEU A 1 109 ? 26.294 -9.919 -16.189 1.00 89.19 109 LEU A O 1
ATOM 812 N N . ALA A 1 110 ? 24.989 -8.092 -15.995 1.00 89.94 110 ALA A N 1
ATOM 813 C CA . ALA A 1 110 ? 26.019 -7.079 -16.152 1.00 89.94 110 ALA A CA 1
ATOM 814 C C . ALA A 1 110 ? 26.339 -6.442 -14.789 1.00 89.94 110 ALA A C 1
ATOM 816 O O . ALA A 1 110 ? 25.646 -6.674 -13.800 1.00 89.94 110 ALA A O 1
ATOM 817 N N . ASP A 1 111 ? 27.376 -5.606 -14.741 1.00 91.38 111 ASP A N 1
ATOM 818 C CA . ASP A 1 111 ? 27.552 -4.688 -13.615 1.00 91.38 111 ASP A CA 1
ATOM 819 C C . ASP A 1 111 ? 26.391 -3.678 -13.614 1.00 91.38 111 ASP A C 1
ATOM 821 O O . ASP A 1 111 ? 26.087 -3.075 -14.652 1.00 91.38 111 ASP A O 1
ATOM 825 N N . ASP A 1 112 ? 25.758 -3.495 -12.456 1.00 88.81 112 ASP A N 1
ATOM 826 C CA . ASP A 1 112 ? 24.673 -2.537 -12.235 1.00 88.81 112 ASP A CA 1
ATOM 827 C C . ASP A 1 112 ? 25.083 -1.107 -12.622 1.00 88.81 112 ASP A C 1
ATOM 829 O O . ASP A 1 112 ? 24.251 -0.355 -13.124 1.00 88.81 112 ASP A O 1
ATOM 833 N N . ALA A 1 113 ? 26.371 -0.764 -12.503 1.00 92.25 113 ALA A N 1
ATOM 834 C CA . ALA A 1 113 ? 26.932 0.513 -12.944 1.00 92.25 113 ALA A CA 1
ATOM 835 C C . ALA A 1 113 ? 26.939 0.716 -14.475 1.00 92.25 113 ALA A C 1
ATOM 837 O O . ALA A 1 113 ? 27.265 1.807 -14.933 1.00 92.25 113 ALA A O 1
ATOM 838 N N . THR A 1 114 ? 26.607 -0.308 -15.275 1.00 94.44 114 THR A N 1
ATOM 839 C CA . THR A 1 114 ? 26.445 -0.185 -16.740 1.00 94.44 114 THR A CA 1
ATOM 840 C C . THR A 1 114 ? 24.997 0.024 -17.182 1.00 94.44 114 THR A C 1
ATOM 842 O O . THR A 1 114 ? 24.755 0.336 -18.345 1.00 94.44 114 THR A O 1
ATOM 845 N N . CYS A 1 115 ? 24.038 -0.101 -16.263 1.00 95.38 115 CYS A N 1
ATOM 846 C CA . CYS A 1 115 ? 22.726 0.508 -16.415 1.00 95.38 115 CYS A CA 1
ATOM 847 C C . CYS A 1 115 ? 22.838 1.939 -15.863 1.00 95.38 115 CYS A C 1
ATOM 849 O O . CYS A 1 115 ? 22.631 2.176 -14.675 1.00 95.38 115 CYS A O 1
ATOM 851 N N . ASP A 1 116 ? 23.258 2.878 -16.708 1.00 96.38 116 ASP A N 1
ATOM 852 C CA . ASP A 1 116 ? 23.648 4.243 -16.332 1.00 96.38 116 ASP A CA 1
ATOM 853 C C . ASP A 1 116 ? 22.773 5.341 -16.965 1.00 96.38 116 ASP A C 1
ATOM 855 O O . ASP A 1 116 ? 22.940 6.523 -16.657 1.00 96.38 116 ASP A O 1
ATOM 859 N N . MET A 1 117 ? 21.813 4.977 -17.818 1.00 97.69 117 MET A N 1
ATOM 860 C CA . MET A 1 117 ? 20.960 5.936 -18.515 1.00 97.69 117 MET A CA 1
ATOM 861 C C . MET A 1 117 ? 19.740 6.317 -17.675 1.00 97.69 117 MET A C 1
ATOM 863 O O . MET A 1 117 ? 18.929 5.472 -17.299 1.00 97.69 117 MET A O 1
ATOM 867 N N . THR A 1 118 ? 19.583 7.615 -17.411 1.00 97.75 118 THR A N 1
ATOM 868 C CA . THR A 1 118 ? 18.418 8.170 -16.708 1.00 97.75 118 THR A CA 1
ATOM 869 C C . THR A 1 118 ? 17.139 7.978 -17.523 1.00 97.75 118 THR A C 1
ATOM 871 O O . THR A 1 118 ? 17.158 8.146 -18.741 1.00 97.75 118 THR A O 1
ATOM 874 N N . CYS A 1 119 ? 16.035 7.637 -16.868 1.00 97.00 119 CYS A N 1
ATOM 875 C CA . CYS A 1 119 ? 14.703 7.537 -17.460 1.00 97.00 119 CYS A CA 1
ATOM 876 C C . CYS A 1 119 ? 14.238 8.857 -18.115 1.00 97.00 119 CYS A C 1
ATOM 878 O O . CYS A 1 119 ? 14.656 9.941 -17.717 1.00 97.00 119 CYS A O 1
ATOM 880 N N . THR A 1 120 ? 13.359 8.806 -19.126 1.00 97.12 120 THR A N 1
ATOM 881 C CA . THR A 1 120 ? 12.829 10.039 -19.758 1.00 97.12 120 THR A CA 1
ATOM 882 C C . THR A 1 120 ? 11.755 10.752 -18.937 1.00 97.12 120 THR A C 1
ATOM 884 O O . THR A 1 120 ? 11.492 11.925 -19.196 1.00 97.12 120 THR A O 1
ATOM 887 N N . GLY A 1 121 ? 11.111 10.060 -17.993 1.00 87.25 121 GLY A N 1
ATOM 888 C CA . GLY A 1 121 ? 10.035 10.594 -17.154 1.00 87.25 121 GLY A CA 1
ATOM 889 C C . GLY A 1 121 ? 10.452 11.012 -15.741 1.00 87.25 121 GLY A C 1
ATOM 890 O O . GLY A 1 121 ? 9.723 11.776 -15.113 1.00 87.25 121 GLY A O 1
ATOM 891 N N . ASP A 1 122 ? 11.593 10.539 -15.231 1.00 88.56 122 ASP A N 1
ATOM 892 C CA . ASP A 1 122 ? 12.063 10.833 -13.872 1.00 88.56 122 ASP A CA 1
ATOM 893 C C . ASP A 1 122 ? 13.598 10.718 -13.725 1.00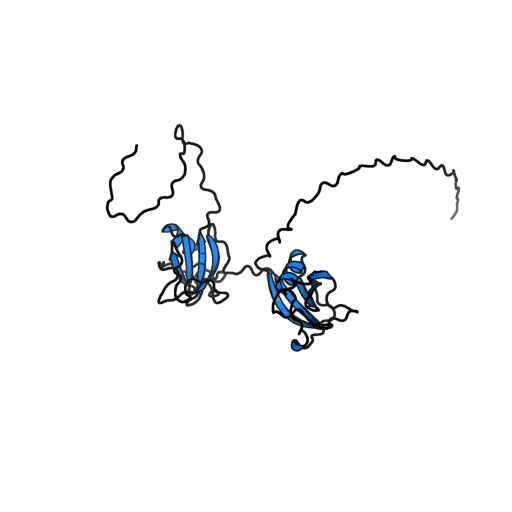 88.56 122 ASP A C 1
ATOM 895 O O . ASP A 1 122 ? 14.332 10.690 -14.709 1.00 88.56 122 ASP A O 1
ATOM 899 N N . ALA A 1 123 ? 14.095 10.707 -12.484 1.00 93.19 123 ALA A N 1
ATOM 900 C CA . ALA A 1 123 ? 15.522 10.627 -12.163 1.00 93.19 123 ALA A CA 1
ATOM 901 C C . ALA A 1 123 ? 16.045 9.193 -11.919 1.00 93.19 123 ALA A C 1
ATOM 903 O O . ALA A 1 123 ? 17.175 9.034 -11.453 1.00 93.19 123 ALA A O 1
ATOM 904 N N . GLN A 1 124 ? 15.246 8.152 -12.176 1.00 90.69 124 GLN A N 1
ATOM 905 C CA . GLN A 1 124 ? 15.671 6.761 -12.011 1.00 90.69 124 GLN A CA 1
ATOM 906 C C . GLN A 1 124 ? 16.575 6.296 -13.162 1.00 90.69 124 GLN A C 1
ATOM 908 O O . GLN A 1 124 ? 16.716 6.957 -14.190 1.00 90.69 124 GLN A O 1
ATOM 913 N N . THR A 1 125 ? 17.162 5.111 -13.007 1.00 94.94 125 THR A N 1
ATOM 914 C CA . THR A 1 125 ? 17.878 4.396 -14.070 1.00 94.94 125 THR A CA 1
ATOM 915 C C . THR A 1 125 ? 16.907 3.586 -14.933 1.00 94.94 125 THR A C 1
ATOM 917 O O . THR A 1 125 ? 16.189 2.735 -14.407 1.00 94.94 125 THR A O 1
ATOM 920 N N . CYS A 1 126 ? 16.950 3.782 -16.252 1.00 97.25 126 CYS A N 1
ATOM 921 C CA . CYS A 1 126 ? 16.216 3.016 -17.261 1.00 97.25 126 CYS A CA 1
ATOM 922 C C . CYS A 1 126 ? 17.182 2.350 -18.259 1.00 97.25 126 CYS A C 1
ATOM 924 O O . CYS A 1 126 ? 17.229 2.694 -19.445 1.00 97.25 126 CYS A O 1
ATOM 926 N N . GLY A 1 127 ? 17.975 1.400 -17.759 1.00 96.56 127 GLY A N 1
ATOM 927 C CA . GLY A 1 127 ? 18.918 0.626 -18.566 1.00 96.56 127 GLY A CA 1
ATOM 928 C C . GLY A 1 127 ? 20.158 1.405 -19.005 1.00 96.56 127 GLY A C 1
ATOM 929 O O . GLY A 1 127 ? 20.653 2.276 -18.294 1.00 96.56 127 GLY A O 1
ATOM 930 N N . GLY A 1 128 ? 20.684 1.042 -20.171 1.00 95.00 128 GLY A N 1
ATOM 931 C CA . GLY A 1 128 ? 21.883 1.620 -20.775 1.00 95.00 128 GLY A CA 1
ATOM 932 C C . GLY A 1 128 ? 22.110 1.095 -22.196 1.00 95.00 128 GLY A C 1
ATOM 933 O O . GLY A 1 128 ? 21.220 0.497 -22.801 1.00 95.00 128 GLY A O 1
ATOM 934 N N . SER A 1 129 ? 23.314 1.287 -22.737 1.00 93.94 129 SER A N 1
ATOM 935 C CA . SER A 1 129 ? 23.681 0.790 -24.074 1.00 93.94 129 SER A CA 1
ATOM 936 C C . SER A 1 129 ? 23.801 -0.740 -24.101 1.00 93.94 129 SER A C 1
ATOM 938 O O . SER A 1 129 ? 24.761 -1.288 -23.553 1.00 93.94 129 SER A O 1
ATOM 940 N N . ALA A 1 130 ? 22.851 -1.434 -24.744 1.00 93.12 130 ALA A N 1
ATOM 941 C CA . ALA A 1 130 ? 22.732 -2.898 -24.703 1.00 93.12 130 ALA A CA 1
ATOM 942 C C . ALA A 1 130 ? 22.584 -3.430 -23.259 1.00 93.12 130 ALA A C 1
ATOM 944 O O . ALA A 1 130 ? 23.262 -4.389 -22.858 1.00 93.12 130 ALA A O 1
ATOM 945 N N . ARG A 1 131 ? 21.782 -2.737 -22.435 1.00 95.19 131 ARG A N 1
ATOM 946 C CA . ARG A 1 131 ? 21.609 -3.002 -20.996 1.00 95.19 131 ARG A CA 1
ATOM 947 C C . ARG A 1 131 ? 20.174 -2.773 -20.540 1.00 95.19 131 ARG A C 1
ATOM 949 O O . ARG A 1 131 ? 19.698 -1.640 -20.551 1.00 95.19 131 ARG A O 1
ATOM 956 N N . LEU A 1 132 ? 19.536 -3.826 -20.039 1.00 96.19 132 LEU A N 1
ATOM 957 C CA . LEU A 1 132 ? 18.216 -3.753 -19.415 1.00 96.19 132 LEU A CA 1
ATOM 958 C C . LEU A 1 132 ? 18.340 -3.621 -17.896 1.00 96.19 132 LEU A C 1
ATOM 960 O O . LEU A 1 132 ? 18.976 -4.459 -17.258 1.00 96.19 132 LEU A O 1
ATOM 964 N N . THR A 1 133 ? 17.663 -2.638 -17.299 1.00 96.44 133 THR A N 1
ATOM 965 C CA . THR A 1 133 ? 17.336 -2.701 -15.864 1.00 96.44 133 THR A CA 1
ATOM 966 C C . THR A 1 133 ? 16.111 -3.589 -15.705 1.00 96.44 133 THR A C 1
ATOM 968 O O . THR A 1 133 ? 15.032 -3.203 -16.146 1.00 96.44 133 THR A O 1
ATOM 971 N N . VAL A 1 134 ? 16.264 -4.784 -15.125 1.00 96.25 134 VAL A N 1
ATOM 972 C CA . VAL A 1 134 ? 15.195 -5.796 -15.081 1.00 96.25 134 VAL A CA 1
ATOM 973 C C . VAL A 1 134 ? 14.565 -5.895 -13.694 1.00 96.25 134 VAL A C 1
ATOM 975 O O . VAL A 1 134 ? 15.253 -5.913 -12.671 1.00 96.25 134 VAL A O 1
ATOM 978 N N . TRP A 1 135 ? 13.241 -6.017 -13.680 1.00 95.12 135 TRP A N 1
ATOM 979 C CA . TRP A 1 135 ? 12.389 -6.182 -12.510 1.00 95.12 135 TRP A CA 1
ATOM 980 C C . TRP A 1 135 ? 11.495 -7.413 -12.668 1.00 95.12 135 TRP A C 1
ATOM 982 O O . TRP A 1 135 ? 11.077 -7.751 -13.777 1.00 95.12 135 TRP A O 1
ATOM 992 N N . GLN A 1 136 ? 11.159 -8.053 -11.549 1.00 92.56 136 GLN A N 1
ATOM 993 C CA . GLN A 1 136 ? 10.215 -9.165 -11.492 1.00 92.56 136 GLN A CA 1
ATOM 994 C C . GLN A 1 136 ? 9.041 -8.851 -10.570 1.00 92.56 136 GLN A C 1
ATOM 996 O O . GLN A 1 136 ? 9.227 -8.457 -9.420 1.00 92.56 136 GLN A O 1
ATOM 1001 N N . ASN A 1 137 ? 7.839 -9.095 -11.078 1.00 88.44 137 ASN A N 1
ATOM 1002 C CA . ASN A 1 137 ? 6.597 -9.084 -10.331 1.00 88.44 137 ASN A CA 1
ATOM 1003 C C . ASN A 1 137 ? 6.558 -10.326 -9.435 1.00 88.44 137 ASN A C 1
ATOM 1005 O O . ASN A 1 137 ? 6.499 -11.454 -9.930 1.00 88.44 137 ASN A O 1
ATOM 1009 N N . GLN A 1 138 ? 6.579 -10.131 -8.120 1.00 82.00 138 GLN A N 1
ATOM 1010 C CA . GLN A 1 138 ? 6.388 -11.209 -7.144 1.00 82.00 138 GLN A CA 1
ATOM 1011 C C . GLN A 1 138 ? 4.900 -11.547 -6.925 1.00 82.00 138 GLN A C 1
ATOM 1013 O O . GLN A 1 138 ? 4.563 -12.341 -6.048 1.00 82.00 138 GLN A O 1
ATOM 1018 N N . GLY A 1 139 ? 4.016 -10.971 -7.743 1.00 68.62 139 GLY A N 1
ATOM 1019 C CA . GLY A 1 139 ? 2.569 -11.059 -7.642 1.00 68.62 139 GLY A CA 1
ATOM 1020 C C . GLY A 1 139 ? 1.978 -9.879 -6.876 1.00 68.62 139 GLY A C 1
ATOM 1021 O O . GLY A 1 139 ? 2.672 -8.946 -6.463 1.00 68.62 139 GLY A O 1
ATOM 1022 N N . THR A 1 140 ? 0.665 -9.942 -6.661 1.00 52.50 140 THR A N 1
ATOM 1023 C CA . THR A 1 140 ? -0.031 -9.000 -5.787 1.00 52.50 140 THR A CA 1
ATOM 1024 C C . THR A 1 140 ? 0.341 -9.274 -4.331 1.00 52.50 140 THR A C 1
ATOM 1026 O O . THR A 1 140 ? -0.253 -10.144 -3.690 1.00 52.50 140 THR A O 1
ATOM 1029 N N . VAL A 1 141 ? 1.276 -8.500 -3.786 1.00 44.72 141 VAL A N 1
ATOM 1030 C CA . VAL A 1 141 ? 1.278 -8.234 -2.351 1.00 44.72 141 VAL A CA 1
ATOM 1031 C C . VAL A 1 141 ? 0.128 -7.265 -2.120 1.00 44.72 141 VAL A C 1
ATOM 1033 O O . VAL A 1 141 ? 0.260 -6.057 -2.298 1.00 44.72 141 VAL A O 1
ATOM 1036 N N . THR A 1 142 ? -1.028 -7.802 -1.727 1.00 55.03 142 THR A N 1
ATOM 1037 C CA . THR A 1 142 ? -1.976 -7.004 -0.949 1.00 55.03 142 THR A CA 1
ATOM 1038 C C . THR A 1 142 ? -1.185 -6.460 0.232 1.00 55.03 142 THR A C 1
ATOM 1040 O O . THR A 1 142 ? -0.724 -7.262 1.049 1.00 55.03 142 THR A O 1
ATOM 1043 N N . ASP A 1 143 ? -0.963 -5.145 0.289 1.00 64.75 143 ASP A N 1
ATOM 1044 C CA . ASP A 1 143 ? -0.335 -4.525 1.454 1.00 64.75 143 ASP A CA 1
ATOM 1045 C C . ASP A 1 143 ? -1.127 -5.008 2.681 1.00 64.75 143 ASP A C 1
ATOM 1047 O O . ASP A 1 143 ? -2.340 -4.770 2.731 1.00 64.75 143 ASP A O 1
ATOM 1051 N N . PRO A 1 144 ? -0.506 -5.728 3.639 1.00 68.69 144 PRO A N 1
ATOM 1052 C CA . PRO A 1 144 ? -1.221 -6.265 4.797 1.00 68.69 144 PRO A CA 1
ATOM 1053 C C . PRO A 1 144 ? -1.891 -5.156 5.624 1.00 68.69 144 PRO A C 1
ATOM 1055 O O . PRO A 1 144 ? -2.781 -5.427 6.424 1.00 68.69 144 PRO A O 1
ATOM 1058 N N . ASN A 1 145 ? -1.512 -3.899 5.378 1.00 77.75 145 ASN A N 1
ATOM 1059 C CA . ASN A 1 145 ? -2.028 -2.704 6.019 1.00 77.75 145 ASN A CA 1
ATOM 1060 C C . ASN A 1 145 ? -3.190 -2.026 5.257 1.00 77.75 145 ASN A C 1
ATOM 1062 O O . ASN A 1 145 ? -3.799 -1.100 5.789 1.00 77.75 145 ASN A O 1
ATOM 1066 N N . GLN A 1 146 ? -3.518 -2.486 4.043 1.00 82.12 146 GLN A N 1
ATOM 1067 C CA . GLN A 1 146 ? -4.599 -1.983 3.171 1.00 82.12 146 GLN A CA 1
ATOM 1068 C C . GLN A 1 146 ? -5.717 -3.032 2.997 1.00 82.12 146 GLN A C 1
ATOM 1070 O O . GLN A 1 146 ? -6.330 -3.156 1.937 1.00 82.12 146 GLN A O 1
ATOM 1075 N N . VAL A 1 147 ? -5.962 -3.846 4.027 1.00 83.44 147 VAL A N 1
ATOM 1076 C CA . VAL A 1 147 ? -6.984 -4.903 4.007 1.00 83.44 147 VAL A CA 1
ATOM 1077 C C . VAL A 1 147 ? -8.350 -4.333 4.402 1.00 83.44 147 VAL A C 1
ATOM 1079 O O . VAL A 1 147 ? -8.458 -3.543 5.338 1.00 83.44 147 VAL A O 1
ATOM 1082 N N . THR A 1 148 ? -9.416 -4.745 3.716 1.00 88.12 148 THR A N 1
ATOM 1083 C CA . THR A 1 148 ? -10.798 -4.392 4.083 1.00 88.12 148 THR A CA 1
ATOM 1084 C C . THR A 1 148 ? -11.358 -5.378 5.109 1.00 88.12 148 THR A C 1
ATOM 1086 O O . THR A 1 148 ? -11.307 -6.590 4.898 1.00 88.12 148 THR A O 1
ATOM 1089 N N . VAL A 1 149 ? -11.951 -4.868 6.192 1.00 88.50 149 VAL A N 1
ATOM 1090 C CA . VAL A 1 149 ? -12.575 -5.658 7.265 1.00 88.50 149 VAL A CA 1
ATOM 1091 C C . VAL A 1 149 ? -14.016 -5.187 7.476 1.00 88.50 149 VAL A C 1
ATOM 1093 O O . VAL A 1 149 ? -14.290 -4.235 8.205 1.00 88.50 149 VAL A O 1
ATOM 1096 N N . GLY A 1 150 ? -14.964 -5.844 6.803 1.00 89.62 150 GLY A N 1
ATOM 1097 C CA . GLY A 1 150 ? -16.356 -5.383 6.750 1.00 89.62 150 GLY A CA 1
ATOM 1098 C C . GLY A 1 150 ? -16.458 -4.023 6.052 1.00 89.62 150 GLY A C 1
ATOM 1099 O O . GLY A 1 150 ? -15.908 -3.849 4.970 1.00 89.62 150 GLY A O 1
ATOM 1100 N N . ASP A 1 151 ? -17.121 -3.055 6.686 1.00 92.19 151 ASP A N 1
ATOM 1101 C CA . ASP A 1 151 ? -17.200 -1.660 6.220 1.00 92.19 151 ASP A CA 1
ATOM 1102 C C . ASP A 1 151 ? -15.957 -0.811 6.572 1.00 92.19 151 ASP A C 1
ATOM 1104 O O . ASP A 1 151 ? -15.957 0.401 6.370 1.00 92.19 151 ASP A O 1
ATOM 1108 N N . TRP A 1 152 ? -14.887 -1.407 7.108 1.00 94.19 152 TRP A N 1
ATOM 1109 C CA . TRP A 1 152 ? -13.638 -0.703 7.412 1.00 94.19 152 TRP A CA 1
ATOM 1110 C C . TRP A 1 152 ? -12.601 -0.919 6.311 1.00 94.19 152 TRP A C 1
ATOM 1112 O O . TRP A 1 152 ? -12.131 -2.038 6.106 1.00 94.19 152 TRP A O 1
ATOM 1122 N N . ALA A 1 153 ? -12.202 0.155 5.635 1.00 91.94 153 ALA A N 1
ATOM 1123 C CA . ALA A 1 153 ? -11.108 0.138 4.675 1.00 91.94 153 ALA A CA 1
ATOM 1124 C C . ALA A 1 153 ? -9.776 0.409 5.387 1.00 91.94 153 ALA A C 1
ATOM 1126 O O . ALA A 1 153 ? -9.597 1.479 5.980 1.00 91.94 153 ALA A O 1
ATOM 1127 N N . GLY A 1 154 ? -8.823 -0.524 5.298 1.00 93.12 154 GLY A N 1
ATOM 1128 C CA . GLY A 1 154 ? -7.425 -0.243 5.626 1.00 93.12 154 GLY A CA 1
ATOM 1129 C C . GLY A 1 154 ? -6.931 0.972 4.837 1.00 93.12 154 GLY A C 1
ATOM 1130 O O . GLY A 1 154 ? -7.314 1.157 3.685 1.00 93.12 154 GLY A O 1
ATOM 1131 N N . GLN A 1 155 ? -6.169 1.839 5.498 1.00 92.56 15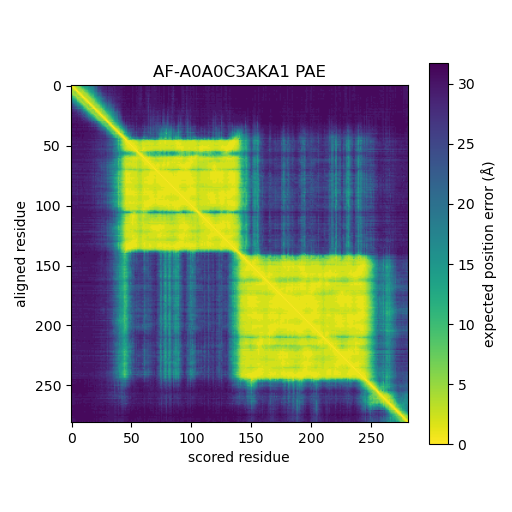5 GLN A N 1
ATOM 1132 C CA . GLN A 1 155 ? -5.583 3.060 4.932 1.00 92.56 155 GLN A CA 1
ATOM 1133 C C . GLN A 1 155 ? -4.054 2.957 4.822 1.00 92.56 155 GLN A C 1
ATOM 1135 O O . GLN A 1 155 ? -3.407 3.861 4.292 1.00 92.56 155 GLN A O 1
ATOM 1140 N N . GLY A 1 156 ? -3.465 1.861 5.309 1.00 89.06 156 GLY A N 1
ATOM 1141 C CA . GLY A 1 156 ? -2.028 1.619 5.304 1.00 89.06 156 GLY A CA 1
ATOM 1142 C C . GLY A 1 156 ? -1.374 1.843 6.660 1.00 89.06 156 GLY A C 1
ATOM 1143 O O . GLY A 1 156 ? -2.015 1.825 7.716 1.00 89.06 156 GLY A O 1
ATOM 1144 N N . CYS A 1 157 ? -0.058 2.029 6.617 1.00 92.75 157 CYS A N 1
ATOM 1145 C CA . CYS A 1 157 ? 0.748 2.301 7.793 1.00 92.75 157 CYS A CA 1
ATOM 1146 C C . CYS A 1 157 ? 0.847 3.806 8.060 1.00 92.75 157 CYS A C 1
ATOM 1148 O O . CYS A 1 157 ? 1.038 4.595 7.136 1.00 92.75 157 CYS A O 1
ATOM 1150 N N . TYR A 1 158 ? 0.737 4.204 9.324 1.00 95.69 158 TYR A N 1
ATOM 1151 C CA . TYR A 1 158 ? 0.837 5.592 9.774 1.00 95.69 158 TYR A CA 1
ATOM 1152 C C . TYR A 1 158 ? 1.827 5.716 10.930 1.00 95.69 158 TYR A C 1
ATOM 1154 O O . TYR A 1 158 ? 1.997 4.792 11.727 1.00 95.69 158 TYR A O 1
ATOM 1162 N N . THR A 1 159 ? 2.484 6.867 11.042 1.00 93.94 159 THR A N 1
ATOM 1163 C CA . THR A 1 159 ? 3.324 7.190 12.198 1.00 93.94 159 THR A CA 1
ATOM 1164 C C . THR A 1 159 ? 2.480 7.487 13.433 1.00 93.94 159 THR A C 1
ATOM 1166 O O . THR A 1 159 ? 1.421 8.115 13.347 1.00 93.94 159 THR A O 1
ATOM 1169 N N . ASP A 1 160 ? 2.983 7.096 14.599 1.00 96.75 160 ASP A N 1
ATOM 1170 C CA . ASP A 1 160 ? 2.390 7.447 15.887 1.00 96.75 160 ASP A CA 1
ATOM 1171 C C . ASP A 1 160 ? 3.448 7.967 16.875 1.00 96.75 160 ASP A C 1
ATOM 1173 O O . ASP A 1 160 ? 4.633 8.032 16.546 1.00 96.75 160 ASP A O 1
ATOM 1177 N N . SER A 1 161 ? 3.030 8.389 18.069 1.00 94.44 161 SER A N 1
ATOM 1178 C CA . SER A 1 161 ? 3.940 8.665 19.179 1.00 94.44 161 SER A CA 1
ATOM 1179 C C . SER A 1 161 ? 3.283 8.448 20.536 1.00 94.44 161 SER A C 1
ATOM 1181 O O . SER A 1 161 ? 2.244 9.038 20.831 1.00 94.44 161 SER A O 1
ATOM 1183 N N . VAL A 1 162 ? 3.972 7.740 21.434 1.00 91.44 162 VAL A N 1
ATOM 1184 C CA . VAL A 1 162 ? 3.564 7.603 22.849 1.00 91.44 162 VAL A CA 1
ATOM 1185 C C . VAL A 1 162 ? 3.370 8.940 23.590 1.00 91.44 162 VAL A C 1
ATOM 1187 O O . VAL A 1 162 ? 2.695 8.976 24.617 1.00 91.44 162 VAL A O 1
ATOM 1190 N N . ILE A 1 163 ? 3.960 10.039 23.097 1.00 89.56 163 ILE A N 1
ATOM 1191 C CA . ILE A 1 163 ? 3.830 11.389 23.676 1.00 89.56 163 ILE A CA 1
ATOM 1192 C C . ILE A 1 163 ? 2.623 12.126 23.084 1.00 89.56 163 ILE A C 1
ATOM 1194 O O . ILE A 1 163 ? 1.860 12.756 23.813 1.00 89.56 163 ILE A O 1
ATOM 1198 N N . ASN A 1 164 ? 2.457 12.047 21.763 1.00 90.25 164 ASN A N 1
ATOM 1199 C CA . ASN A 1 164 ? 1.401 12.710 21.005 1.00 90.25 164 ASN A CA 1
ATOM 1200 C C . ASN A 1 164 ? 0.741 11.656 20.112 1.00 90.25 164 ASN A C 1
ATOM 1202 O O . ASN A 1 164 ? 1.196 11.447 18.994 1.00 90.25 164 ASN A O 1
ATOM 1206 N N . ARG A 1 165 ? -0.296 10.972 20.605 1.00 95.00 165 ARG A N 1
ATOM 1207 C CA . ARG A 1 165 ? -0.960 9.900 19.849 1.00 95.00 165 ARG A CA 1
ATOM 1208 C C . ARG A 1 165 ? -1.738 10.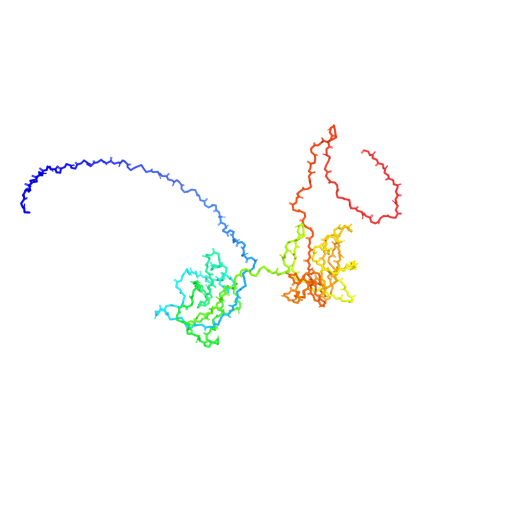455 18.650 1.00 95.00 165 ARG A C 1
ATOM 1210 O O . ARG A 1 165 ? -2.530 11.383 18.812 1.00 95.00 165 ARG A O 1
ATOM 1217 N N . ALA A 1 166 ? -1.573 9.847 17.477 1.00 97.00 166 ALA A N 1
ATOM 1218 C CA . ALA A 1 166 ? -2.323 10.144 16.258 1.00 97.00 166 ALA A CA 1
ATOM 1219 C C . ALA A 1 166 ? -3.824 9.860 16.432 1.00 97.00 166 ALA A C 1
ATOM 1221 O O . ALA A 1 166 ? -4.663 10.607 15.930 1.00 97.00 166 ALA A O 1
ATOM 1222 N N . LEU A 1 167 ? -4.160 8.805 17.184 1.00 98.06 167 LEU A N 1
ATOM 1223 C CA . LEU A 1 167 ? -5.518 8.466 17.607 1.00 98.06 167 LEU A CA 1
ATOM 1224 C C . LEU A 1 167 ? -5.574 8.463 19.151 1.00 98.06 167 LEU A C 1
ATOM 1226 O O . LEU A 1 167 ? -5.011 7.568 19.780 1.00 98.06 167 LEU A O 1
ATOM 1230 N N . PRO A 1 168 ? -6.222 9.443 19.808 1.00 96.62 168 PRO A N 1
ATOM 1231 C CA . PRO A 1 168 ? -6.055 9.644 21.249 1.00 96.62 168 PRO A CA 1
ATOM 1232 C C . PRO A 1 168 ? -6.863 8.685 22.144 1.00 96.62 168 PRO A C 1
ATOM 1234 O O . PRO A 1 168 ? -6.574 8.594 23.336 1.00 96.62 168 PRO A O 1
ATOM 1237 N N . THR A 1 169 ? -7.886 7.984 21.633 1.00 98.12 169 THR A N 1
ATOM 1238 C CA . THR A 1 169 ? -8.782 7.167 22.478 1.00 98.12 169 THR A CA 1
ATOM 1239 C C . THR A 1 169 ? -8.389 5.694 22.458 1.00 98.12 169 THR A C 1
ATOM 1241 O O . THR A 1 169 ? -8.794 4.955 21.566 1.00 98.12 169 THR A O 1
ATOM 1244 N N . ARG A 1 170 ? -7.637 5.238 23.464 1.00 97.75 170 ARG A N 1
ATOM 1245 C CA . ARG A 1 170 ? -7.256 3.822 23.606 1.00 97.75 170 ARG A CA 1
ATOM 1246 C C . ARG A 1 170 ? -8.447 2.945 24.022 1.00 97.75 170 ARG A C 1
ATOM 1248 O O . ARG A 1 170 ? -9.233 3.330 24.890 1.00 97.75 170 ARG A O 1
ATOM 1255 N N . LYS A 1 171 ? -8.539 1.737 23.463 1.00 98.00 171 LYS A N 1
ATOM 1256 C CA . LYS A 1 171 ? -9.435 0.650 23.892 1.00 98.00 171 LYS A CA 1
ATOM 1257 C C . LYS A 1 171 ? -8.632 -0.462 24.572 1.00 98.00 171 LYS A C 1
ATOM 1259 O O . LYS A 1 171 ? -7.439 -0.626 24.322 1.00 98.00 171 LYS A O 1
ATOM 1264 N N . TRP A 1 172 ? -9.289 -1.216 25.448 1.00 97.06 172 TRP A N 1
ATOM 1265 C CA . TRP A 1 172 ? -8.710 -2.360 26.157 1.00 97.06 172 TRP A CA 1
ATOM 1266 C C . TRP A 1 172 ? -9.429 -3.623 25.686 1.00 97.06 172 TRP A C 1
ATOM 1268 O O . TRP A 1 172 ? -10.638 -3.741 25.870 1.00 97.06 172 TRP A O 1
ATOM 1278 N N . ILE A 1 173 ? -8.703 -4.507 25.000 1.00 96.44 173 ILE A N 1
ATOM 1279 C CA . ILE A 1 173 ? -9.247 -5.670 24.291 1.00 96.44 173 ILE A CA 1
ATOM 1280 C C . ILE A 1 173 ? -8.241 -6.816 24.424 1.00 96.44 173 ILE A C 1
ATOM 1282 O O . ILE A 1 173 ? -7.100 -6.672 23.993 1.00 96.44 173 ILE A O 1
ATOM 1286 N N . ASP A 1 174 ? -8.672 -7.957 24.960 1.00 95.81 174 ASP A N 1
ATOM 1287 C CA . ASP A 1 174 ? -7.821 -9.145 25.093 1.00 95.81 174 ASP A CA 1
ATOM 1288 C C . ASP A 1 174 ? -7.717 -9.924 23.770 1.00 95.81 174 ASP A C 1
ATOM 1290 O O . ASP A 1 174 ? -8.722 -10.122 23.067 1.00 95.81 174 ASP A O 1
ATOM 1294 N N . GLY A 1 175 ? -6.515 -10.418 23.439 1.00 95.06 175 GLY A N 1
ATOM 1295 C CA . GLY A 1 175 ? -6.248 -11.181 22.217 1.00 95.06 175 GLY A CA 1
ATOM 1296 C C . GLY A 1 175 ? -6.585 -10.378 20.964 1.00 95.06 175 GLY A C 1
ATOM 1297 O O . GLY A 1 175 ? -7.514 -10.740 20.236 1.00 95.06 175 GLY A O 1
ATOM 1298 N N . MET A 1 176 ? -5.897 -9.256 20.761 1.00 97.62 176 MET A N 1
ATOM 1299 C CA . MET A 1 176 ? -6.213 -8.258 19.735 1.00 97.62 176 MET A CA 1
ATOM 1300 C C . MET A 1 176 ? -6.311 -8.845 18.319 1.00 97.62 176 MET A C 1
ATOM 1302 O O . MET A 1 176 ? -5.473 -9.645 17.911 1.00 97.62 176 MET A O 1
ATOM 1306 N N . THR A 1 177 ? -7.310 -8.403 17.556 1.00 96.69 177 THR A N 1
ATOM 1307 C CA . THR A 1 177 ? -7.419 -8.620 16.103 1.00 96.69 177 THR A CA 1
ATOM 1308 C C . THR A 1 177 ? -7.942 -7.340 15.459 1.00 96.69 177 THR A C 1
ATOM 1310 O O . THR A 1 177 ? -8.532 -6.497 16.147 1.00 96.69 177 THR A O 1
ATOM 1313 N N . VAL A 1 178 ? -7.774 -7.205 14.143 1.00 97.00 178 VAL A N 1
ATOM 1314 C CA . VAL A 1 178 ? -8.292 -6.052 13.392 1.00 97.00 178 VAL A CA 1
ATOM 1315 C C . VAL A 1 178 ? -9.807 -5.920 13.575 1.00 97.00 178 VAL A C 1
ATOM 1317 O O . VAL A 1 178 ? -10.281 -4.833 13.894 1.00 97.00 178 VAL A O 1
ATOM 1320 N N . GLU A 1 179 ? -10.553 -7.027 13.483 1.00 97.06 179 GLU A N 1
ATOM 1321 C CA . GLU A 1 179 ? -12.013 -7.067 13.668 1.00 97.06 179 GLU A CA 1
ATOM 1322 C C . GLU A 1 179 ? -12.439 -6.568 15.050 1.00 97.06 179 GLU A C 1
ATOM 1324 O O . GLU A 1 179 ? -13.432 -5.854 15.174 1.00 97.06 179 GLU A O 1
ATOM 1329 N N . LYS A 1 180 ? -11.709 -6.948 16.108 1.00 97.75 180 LYS A N 1
ATOM 1330 C CA . LYS A 1 180 ? -12.050 -6.527 17.471 1.00 97.75 180 LYS A CA 1
ATOM 1331 C C . LYS A 1 180 ? -11.834 -5.030 17.663 1.00 97.75 180 LYS A C 1
ATOM 1333 O O . LYS A 1 180 ? -12.677 -4.381 18.280 1.00 97.75 180 LYS A O 1
ATOM 1338 N N . CYS A 1 181 ? -10.732 -4.482 17.147 1.00 98.56 181 CYS A N 1
ATOM 1339 C CA . CYS A 1 181 ? -10.456 -3.053 17.274 1.00 98.56 181 CYS A CA 1
ATOM 1340 C C . CYS A 1 181 ? -11.453 -2.211 16.472 1.00 98.56 181 CYS A C 1
ATOM 1342 O O . CYS A 1 181 ? -12.060 -1.294 17.023 1.00 98.56 181 CYS A O 1
ATOM 1344 N N . THR A 1 182 ? -11.693 -2.558 15.203 1.00 98.12 182 THR A N 1
ATOM 1345 C CA . THR A 1 182 ? -12.661 -1.843 14.359 1.00 98.12 182 THR A CA 1
ATOM 1346 C C . THR A 1 182 ? -14.079 -1.927 14.925 1.00 98.12 182 THR A C 1
ATOM 1348 O O . THR A 1 182 ? -14.764 -0.907 14.989 1.00 98.12 182 THR A O 1
ATOM 1351 N N . ALA A 1 183 ? -14.504 -3.083 15.449 1.00 96.94 183 ALA A N 1
ATOM 1352 C CA . ALA A 1 183 ? -15.789 -3.217 16.137 1.00 96.94 183 ALA A CA 1
ATOM 1353 C C . ALA A 1 183 ? -15.880 -2.367 17.421 1.00 96.94 183 ALA A C 1
ATOM 1355 O O . ALA A 1 183 ? -16.917 -1.755 17.672 1.00 96.94 183 ALA A O 1
ATOM 1356 N N . ALA A 1 184 ? -14.811 -2.287 18.221 1.00 98.00 184 ALA A N 1
ATOM 1357 C CA . ALA A 1 184 ? -14.784 -1.477 19.442 1.00 98.00 184 ALA A CA 1
ATOM 1358 C C . ALA A 1 184 ? -14.744 0.037 19.166 1.00 98.00 184 ALA A C 1
ATOM 1360 O O . ALA A 1 184 ? -15.306 0.814 19.935 1.00 98.00 184 ALA A O 1
ATOM 1361 N N . CYS A 1 185 ? -14.103 0.471 18.078 1.00 98.38 185 CYS A N 1
ATOM 1362 C CA . CYS A 1 185 ? -14.170 1.862 17.629 1.00 98.38 185 CYS A CA 1
ATOM 1363 C C . CYS A 1 185 ? -15.552 2.198 17.050 1.00 98.38 185 CYS A C 1
ATOM 1365 O O . CYS A 1 185 ? -16.101 3.250 17.371 1.00 98.38 185 CYS A O 1
ATOM 1367 N N . PHE A 1 186 ? -16.150 1.286 16.273 1.00 97.06 186 PHE A N 1
ATOM 1368 C CA . PHE A 1 186 ? -17.503 1.448 15.736 1.00 97.06 186 PHE A CA 1
ATOM 1369 C C . PHE A 1 186 ? -18.564 1.575 16.838 1.00 97.06 186 PHE A C 1
ATOM 1371 O O . PHE A 1 186 ? -19.434 2.435 16.755 1.00 97.06 186 PHE A O 1
ATOM 1378 N N . ALA A 1 187 ? -18.478 0.746 17.884 1.00 96.44 187 ALA A N 1
ATOM 1379 C CA . ALA A 1 187 ? -19.445 0.723 18.984 1.00 96.44 187 ALA A CA 1
ATOM 1380 C C . ALA A 1 187 ? -19.522 2.036 19.789 1.00 96.44 187 ALA A C 1
ATOM 1382 O O . ALA A 1 187 ? -20.545 2.286 20.420 1.00 96.44 187 ALA A O 1
ATOM 1383 N N . ASP A 1 188 ? -18.469 2.860 19.738 1.00 95.88 188 ASP A N 1
ATOM 1384 C CA . ASP A 1 188 ? -18.380 4.167 20.400 1.00 95.88 188 ASP A CA 1
ATOM 1385 C C . ASP A 1 188 ? -18.338 5.336 19.380 1.00 95.88 188 ASP A C 1
ATOM 1387 O O . ASP A 1 188 ? -17.731 6.375 19.645 1.00 95.88 188 ASP A O 1
ATOM 1391 N N . ASP A 1 189 ? -18.958 5.166 18.203 1.00 94.94 189 ASP A N 1
ATOM 1392 C CA . ASP A 1 189 ? -19.149 6.192 17.157 1.00 94.94 189 ASP A CA 1
ATOM 1393 C C . ASP A 1 189 ? -17.850 6.860 16.630 1.00 94.94 189 ASP A C 1
ATOM 1395 O O . ASP A 1 189 ? -17.820 8.052 16.293 1.00 94.94 189 ASP A O 1
ATOM 1399 N N . PHE A 1 190 ? -16.750 6.103 16.527 1.00 97.50 190 PHE A N 1
ATOM 1400 C CA . PHE A 1 190 ? -15.497 6.578 15.924 1.00 97.50 190 PHE A CA 1
ATOM 1401 C C . PHE A 1 190 ? -15.366 6.206 14.440 1.00 97.50 190 PHE A C 1
ATOM 1403 O O . PHE A 1 190 ? -15.598 5.066 14.046 1.00 97.50 190 PHE A O 1
ATOM 1410 N N . LYS A 1 191 ? -14.909 7.162 13.619 1.00 96.75 191 LYS A N 1
ATOM 1411 C CA . LYS A 1 191 ? -14.603 6.969 12.186 1.00 96.75 191 LYS A CA 1
ATOM 1412 C C . LYS A 1 191 ? -13.288 6.241 11.915 1.00 96.75 191 LYS A C 1
ATOM 1414 O O . LYS A 1 191 ? -13.170 5.593 10.881 1.00 96.75 191 LYS A O 1
ATOM 1419 N N . TYR A 1 192 ? -12.296 6.398 12.790 1.00 98.38 192 TYR A N 1
ATOM 1420 C CA . TYR A 1 192 ? -10.963 5.819 12.638 1.00 98.38 192 TYR A CA 1
ATOM 1421 C C . TYR A 1 192 ? -10.682 4.806 13.740 1.00 98.38 192 TYR A C 1
ATOM 1423 O O . TYR A 1 192 ? -10.969 5.058 14.914 1.00 98.38 192 TYR A O 1
ATOM 1431 N N . ALA A 1 193 ? -10.053 3.707 13.342 1.00 98.56 193 ALA A N 1
ATOM 1432 C CA . ALA A 1 193 ? -9.474 2.695 14.208 1.00 98.56 193 ALA A CA 1
ATOM 1433 C C . ALA A 1 193 ? -8.003 2.519 13.821 1.00 98.56 193 ALA A C 1
ATOM 1435 O O . ALA A 1 193 ? -7.660 2.563 12.641 1.00 98.56 193 ALA A O 1
ATOM 1436 N N . GLY A 1 194 ? -7.130 2.319 14.798 1.00 98.12 194 GLY A N 1
ATOM 1437 C CA . GLY A 1 194 ? -5.709 2.106 14.576 1.00 98.12 194 GLY A CA 1
ATOM 1438 C C . GLY A 1 194 ? -5.159 1.072 15.541 1.00 98.12 194 GLY A C 1
ATOM 1439 O O . GLY A 1 194 ? -5.471 1.111 16.731 1.00 98.12 194 GLY A O 1
ATOM 1440 N N . LEU A 1 195 ? -4.361 0.143 15.023 1.00 98.25 195 LEU A N 1
ATOM 1441 C CA . LEU A 1 195 ? -3.761 -0.933 15.807 1.00 98.25 195 LEU A CA 1
ATOM 1442 C C . LEU A 1 195 ? -2.253 -0.723 15.924 1.00 98.25 195 LEU A C 1
ATOM 1444 O O . LEU A 1 195 ? -1.590 -0.465 14.918 1.00 98.25 195 LEU A O 1
ATOM 1448 N N . GLU A 1 196 ? -1.730 -0.835 17.143 1.00 97.56 196 GLU A N 1
ATOM 1449 C CA . GLU A 1 196 ? -0.316 -0.632 17.478 1.00 97.56 196 GLU A CA 1
ATOM 1450 C C . GLU A 1 196 ? 0.211 -1.807 18.315 1.00 97.56 196 GLU A C 1
ATOM 1452 O O . GLU A 1 196 ? -0.541 -2.473 19.031 1.00 97.56 196 GLU A O 1
ATOM 1457 N N . TYR A 1 197 ? 1.524 -2.044 18.241 1.00 97.19 197 TYR A N 1
ATOM 1458 C CA . TYR A 1 197 ? 2.272 -2.927 19.141 1.00 97.19 197 TYR A CA 1
ATOM 1459 C C . TYR A 1 197 ? 1.718 -4.363 19.292 1.00 97.19 197 TYR A C 1
ATOM 1461 O O . TYR A 1 197 ? 1.905 -5.015 20.318 1.00 97.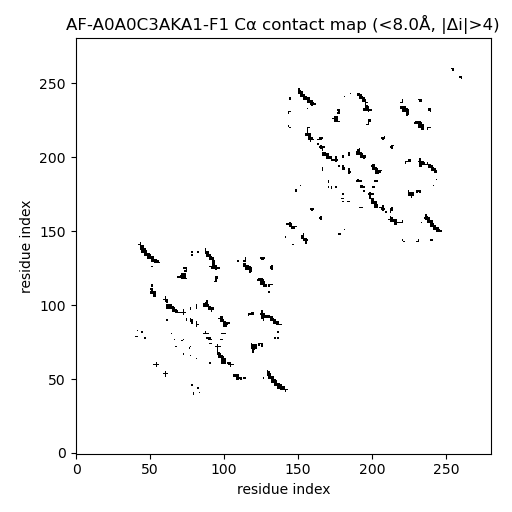19 197 TYR A O 1
ATOM 1469 N N . GLY A 1 198 ? 1.015 -4.880 18.280 1.00 96.81 198 GLY A N 1
ATOM 1470 C CA . GLY A 1 198 ? 0.441 -6.229 18.281 1.00 96.81 198 GLY A CA 1
ATOM 1471 C C . GLY A 1 198 ? -0.822 -6.390 19.139 1.00 96.81 198 GLY A C 1
ATOM 1472 O O . GLY A 1 198 ? -1.635 -7.273 18.852 1.00 96.81 198 GLY A O 1
ATOM 1473 N N . ASN A 1 199 ? -1.011 -5.554 20.167 1.00 97.75 199 ASN A N 1
ATOM 1474 C CA . ASN A 1 199 ? -2.070 -5.703 21.166 1.00 97.75 199 ASN A CA 1
ATOM 1475 C C . ASN A 1 199 ? -2.780 -4.410 21.606 1.00 97.75 199 ASN A C 1
ATOM 1477 O O . ASN A 1 199 ? -3.657 -4.465 22.471 1.00 97.75 199 ASN A O 1
ATOM 1481 N N . GLU A 1 200 ? -2.460 -3.255 21.021 1.00 98.12 200 GLU A N 1
ATOM 1482 C CA . GLU A 1 200 ? -3.124 -1.988 21.327 1.00 98.12 200 GLU A CA 1
ATOM 1483 C C . GLU A 1 200 ? -4.131 -1.601 20.237 1.00 98.12 200 GLU A C 1
ATOM 1485 O O . GLU A 1 200 ? -3.952 -1.881 19.052 1.00 98.12 200 GLU A O 1
ATOM 1490 N N . CYS A 1 201 ? -5.215 -0.948 20.656 1.00 98.56 201 CYS A N 1
ATOM 1491 C CA . CYS A 1 201 ? -6.249 -0.414 19.779 1.00 98.56 201 CYS A CA 1
ATOM 1492 C C . CYS A 1 201 ? -6.540 1.028 20.178 1.00 98.56 201 CYS A C 1
ATOM 1494 O O . CYS A 1 201 ? -6.735 1.327 21.360 1.00 98.56 201 CYS A O 1
ATOM 1496 N N . TYR A 1 202 ? -6.605 1.905 19.186 1.00 98.62 202 TYR A N 1
ATOM 1497 C CA . TYR A 1 202 ? -6.860 3.326 19.335 1.00 98.62 202 TYR A CA 1
ATOM 1498 C C . TYR A 1 202 ? -7.950 3.773 18.363 1.00 98.62 202 TYR A C 1
ATOM 1500 O O . TYR A 1 202 ? -8.034 3.280 17.242 1.00 98.62 202 TYR A O 1
ATOM 1508 N N . CYS A 1 203 ? -8.775 4.726 18.782 1.00 98.69 203 CYS A N 1
ATOM 1509 C CA . CYS A 1 203 ? -9.873 5.269 17.992 1.00 98.69 203 CYS A CA 1
ATOM 1510 C C . CYS A 1 203 ? -9.820 6.799 17.949 1.00 98.69 203 CYS A C 1
ATOM 1512 O O . CYS A 1 203 ? -9.356 7.449 18.895 1.00 98.69 203 CYS A O 1
ATOM 1514 N N . ALA A 1 204 ? -10.344 7.380 16.870 1.00 98.12 204 ALA A N 1
ATOM 1515 C CA . ALA A 1 204 ? -10.595 8.815 16.774 1.00 98.12 204 ALA A CA 1
ATOM 1516 C C . ALA A 1 204 ? -11.673 9.141 15.736 1.00 98.12 204 ALA A C 1
ATOM 1518 O O . ALA A 1 204 ? -12.069 8.300 14.932 1.00 98.12 204 ALA A O 1
ATOM 1519 N N . ASN A 1 205 ? -12.135 10.391 15.741 1.00 96.69 205 ASN A N 1
ATOM 1520 C CA . ASN A 1 205 ? -12.952 10.940 14.658 1.00 96.69 205 ASN A CA 1
ATOM 1521 C C . ASN A 1 205 ? -12.144 11.789 13.663 1.00 96.69 205 ASN A C 1
ATOM 1523 O O . ASN A 1 205 ? -12.607 11.997 12.543 1.00 96.69 205 ASN A O 1
ATOM 1527 N N . ASP A 1 206 ? -10.920 12.165 14.041 1.00 95.38 206 ASP A N 1
ATOM 1528 C CA . ASP A 1 206 ? -9.939 12.902 13.247 1.00 95.38 206 ASP A CA 1
ATOM 1529 C C . ASP A 1 206 ? -8.531 12.400 13.618 1.00 95.38 206 ASP A C 1
ATOM 1531 O O . ASP A 1 206 ? -8.294 12.032 14.771 1.00 95.38 206 ASP A O 1
ATOM 1535 N N . ILE A 1 207 ? -7.599 12.386 12.662 1.00 94.94 207 ILE A N 1
ATOM 1536 C CA . ILE A 1 207 ? -6.200 11.991 12.898 1.00 94.94 207 ILE A CA 1
ATOM 1537 C C . ILE A 1 207 ? -5.420 13.215 13.391 1.00 94.94 207 ILE A C 1
ATOM 1539 O O . ILE A 1 207 ? -5.400 14.252 12.726 1.00 94.94 207 ILE A O 1
ATOM 1543 N N . ILE A 1 208 ? -4.748 13.107 14.537 1.00 94.06 208 ILE A N 1
ATOM 1544 C CA . ILE A 1 208 ? -3.900 14.179 15.066 1.00 94.06 208 ILE A CA 1
ATOM 1545 C C . ILE A 1 208 ? -2.563 14.177 14.322 1.00 94.06 208 ILE A C 1
ATOM 1547 O O . ILE A 1 208 ? -1.719 13.309 14.534 1.00 94.06 208 ILE A O 1
ATOM 1551 N N . THR A 1 209 ? -2.342 15.190 13.483 1.00 92.19 209 THR A N 1
ATOM 1552 C CA . THR A 1 209 ? -1.071 15.387 12.772 1.00 92.19 209 THR A CA 1
ATOM 1553 C C . THR A 1 209 ? -0.219 16.457 13.453 1.00 92.19 209 THR A C 1
ATOM 1555 O O . THR A 1 209 ? -0.563 17.641 13.422 1.00 92.19 209 THR A O 1
ATOM 1558 N N . SER A 1 210 ? 0.913 16.080 14.054 1.00 88.38 210 SER A N 1
ATOM 1559 C CA . SER A 1 210 ? 1.859 17.043 14.644 1.00 88.38 210 SER A CA 1
ATOM 1560 C C . SER A 1 210 ? 3.279 16.476 14.696 1.00 88.38 210 SER A C 1
ATOM 1562 O O . SER A 1 210 ? 3.452 15.298 14.971 1.00 88.38 210 SER A O 1
ATOM 1564 N N . ALA A 1 211 ? 4.305 17.286 14.412 1.00 85.94 211 ALA A N 1
ATOM 1565 C CA . ALA A 1 211 ? 5.720 16.881 14.497 1.00 85.94 211 ALA A CA 1
ATOM 1566 C C . ALA A 1 211 ? 6.094 15.551 13.784 1.00 85.94 211 ALA A C 1
ATOM 1568 O O . ALA A 1 211 ? 7.040 14.882 14.188 1.00 85.94 211 ALA A O 1
ATOM 1569 N N . GLY A 1 212 ? 5.371 15.170 12.723 1.00 83.88 212 GLY A N 1
ATOM 1570 C CA . GLY A 1 212 ? 5.578 13.906 12.000 1.00 83.88 212 GLY A CA 1
ATOM 1571 C C . GLY A 1 212 ? 4.768 12.709 12.516 1.00 83.88 212 GLY A C 1
ATOM 1572 O O . GLY A 1 212 ? 4.931 11.621 11.979 1.00 83.88 212 GLY A O 1
ATOM 1573 N N . VAL A 1 213 ? 3.888 12.893 13.504 1.00 91.69 213 VAL A N 1
ATOM 1574 C CA . VAL A 1 213 ? 2.822 11.952 13.907 1.00 91.69 213 VAL A CA 1
ATOM 1575 C C . VAL A 1 213 ? 1.649 12.026 12.929 1.00 91.69 213 VAL A C 1
ATOM 1577 O O . VAL A 1 213 ? 1.364 13.105 12.402 1.00 91.69 213 VAL A O 1
ATOM 1580 N N . GLY A 1 214 ? 0.935 10.913 12.739 1.00 89.19 214 GLY A N 1
ATOM 1581 C CA . GLY A 1 214 ? -0.348 10.870 12.035 1.00 89.19 214 GLY A CA 1
ATOM 1582 C C . GLY A 1 214 ? -0.227 11.017 10.520 1.00 89.19 214 GLY A C 1
ATOM 1583 O O . GLY A 1 214 ? -1.223 11.283 9.851 1.00 89.19 214 GLY A O 1
ATOM 1584 N N . VAL A 1 215 ? 0.979 10.854 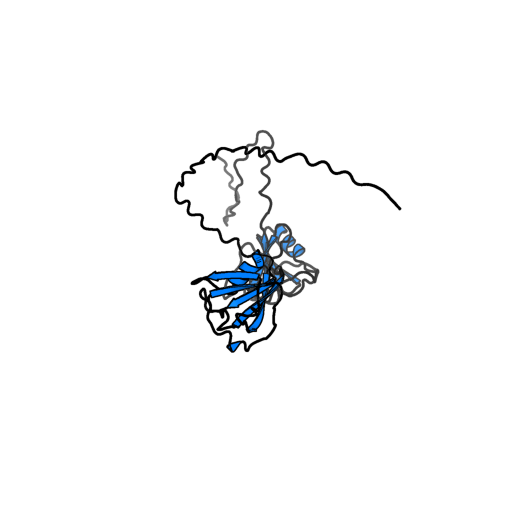9.972 1.00 90.25 215 VAL A N 1
ATOM 1585 C CA . VAL A 1 215 ? 1.241 10.890 8.526 1.00 90.25 215 VAL A CA 1
ATOM 1586 C C . VAL A 1 215 ? 1.481 9.473 7.994 1.00 90.25 215 VAL A C 1
ATOM 1588 O O . VAL A 1 215 ? 1.903 8.608 8.766 1.00 90.25 215 VAL A O 1
ATOM 1591 N N . PRO A 1 216 ? 1.239 9.212 6.695 1.00 86.94 216 PRO A N 1
ATOM 1592 C CA . PRO A 1 216 ? 1.538 7.917 6.096 1.00 86.94 216 PRO A CA 1
ATOM 1593 C C . PRO A 1 216 ? 3.010 7.525 6.272 1.00 86.94 216 PRO A C 1
ATOM 1595 O O . PRO A 1 216 ? 3.913 8.346 6.096 1.00 86.94 216 PRO A O 1
ATOM 1598 N N . ALA A 1 217 ? 3.237 6.253 6.578 1.00 77.88 217 ALA A N 1
ATOM 1599 C CA . ALA A 1 217 ? 4.539 5.610 6.635 1.00 77.88 217 ALA A CA 1
ATOM 1600 C C . ALA A 1 217 ? 4.612 4.503 5.576 1.00 77.88 217 ALA A C 1
ATOM 1602 O O . ALA A 1 217 ? 3.628 3.821 5.300 1.00 77.88 217 ALA A O 1
ATOM 1603 N N . THR A 1 218 ? 5.791 4.300 4.994 1.00 75.44 218 THR A N 1
ATOM 1604 C CA . THR A 1 218 ? 6.032 3.230 4.011 1.00 75.44 218 THR A CA 1
ATOM 1605 C C . THR A 1 218 ? 6.429 1.900 4.655 1.00 75.44 218 THR A C 1
ATOM 1607 O O . THR A 1 218 ? 6.534 0.897 3.957 1.00 75.44 218 THR A O 1
ATOM 1610 N N . ASP A 1 219 ? 6.699 1.886 5.964 1.00 80.12 219 ASP A N 1
ATOM 1611 C CA . ASP A 1 219 ? 7.225 0.731 6.687 1.00 80.12 219 ASP A CA 1
ATOM 1612 C C . ASP A 1 219 ? 6.823 0.688 8.175 1.00 80.12 219 ASP A C 1
ATOM 1614 O O . ASP A 1 219 ? 6.300 1.644 8.754 1.00 80.12 219 ASP A O 1
ATOM 1618 N N . GLY A 1 220 ? 7.099 -0.456 8.805 1.00 80.75 220 GLY A N 1
ATOM 1619 C CA . GLY A 1 220 ? 6.998 -0.649 10.253 1.00 80.75 220 GLY A CA 1
ATOM 1620 C C . GLY A 1 220 ? 5.656 -1.178 10.767 1.00 80.75 220 GLY A C 1
ATOM 1621 O O . GLY A 1 220 ? 5.597 -1.620 11.907 1.00 80.75 220 GLY A O 1
ATOM 1622 N N . CYS A 1 221 ? 4.598 -1.224 9.959 1.00 91.75 221 CYS A N 1
ATOM 1623 C CA . CYS A 1 221 ? 3.353 -1.911 10.323 1.00 91.75 221 CYS A CA 1
ATOM 1624 C C . CYS A 1 221 ? 3.419 -3.388 9.915 1.00 91.75 221 CYS A C 1
ATOM 1626 O O . CYS A 1 221 ? 2.941 -3.784 8.857 1.00 91.75 221 CYS A O 1
ATOM 1628 N N . ASN A 1 222 ? 4.118 -4.196 10.709 1.00 91.06 222 ASN A N 1
ATOM 1629 C CA . ASN A 1 222 ? 4.339 -5.616 10.426 1.00 91.06 222 ASN A CA 1
ATOM 1630 C C . ASN A 1 222 ? 4.363 -6.507 11.679 1.00 91.06 222 ASN A C 1
ATOM 1632 O O . ASN A 1 222 ? 4.667 -7.696 11.570 1.00 91.06 222 ASN A O 1
ATOM 1636 N N . MET A 1 223 ? 4.036 -5.971 12.858 1.00 92.25 223 MET A N 1
ATOM 1637 C CA . MET A 1 223 ? 3.879 -6.770 14.069 1.00 92.25 223 MET A CA 1
ATOM 1638 C C . MET A 1 223 ? 2.600 -7.614 13.968 1.00 92.25 223 MET A C 1
ATOM 1640 O O . MET A 1 223 ? 1.531 -7.048 13.721 1.00 92.25 223 MET A O 1
ATOM 1644 N N . PRO A 1 224 ? 2.666 -8.944 14.156 1.00 92.12 224 PRO A N 1
ATOM 1645 C CA . PRO A 1 224 ? 1.476 -9.785 14.137 1.00 92.12 224 PRO A CA 1
ATOM 1646 C C . PRO A 1 224 ? 0.504 -9.428 15.267 1.00 92.12 224 PRO A C 1
ATOM 1648 O O . PRO A 1 224 ? 0.930 -9.119 16.381 1.00 92.12 224 PRO A O 1
ATOM 1651 N N . CYS A 1 225 ? -0.798 -9.512 15.003 1.00 96.31 225 CYS A N 1
ATOM 1652 C CA . CYS A 1 225 ? -1.822 -9.324 16.028 1.00 96.31 225 CYS A CA 1
ATOM 1653 C C . CYS A 1 225 ? -1.812 -10.463 17.063 1.00 96.31 225 CYS A C 1
ATOM 1655 O O . CYS A 1 225 ? -1.782 -11.639 16.694 1.00 96.31 225 CYS A O 1
ATOM 1657 N N . GLU A 1 226 ? -1.915 -10.128 18.354 1.00 97.50 226 GLU A N 1
ATOM 1658 C CA . GLU A 1 226 ? -1.869 -11.086 19.474 1.00 97.50 226 GLU A CA 1
ATOM 1659 C C . GLU A 1 226 ? -2.903 -12.222 19.337 1.00 97.50 226 GLU A C 1
ATOM 1661 O O . GLU A 1 226 ? -2.603 -13.386 19.599 1.00 97.50 226 GLU A O 1
ATOM 1666 N N . GLY A 1 227 ? -4.120 -11.895 18.893 1.00 92.44 227 GLY A N 1
ATOM 1667 C CA . GLY A 1 227 ? -5.210 -12.847 18.678 1.00 92.44 227 GLY A CA 1
ATOM 1668 C C . GLY A 1 227 ? -5.261 -13.477 17.284 1.00 92.44 227 GLY A C 1
ATOM 1669 O O . GLY A 1 227 ? -6.031 -14.418 17.089 1.00 92.44 227 GLY A O 1
ATOM 1670 N N . ASN A 1 228 ? -4.486 -12.982 16.311 1.00 88.31 228 ASN A N 1
ATOM 1671 C CA . ASN A 1 228 ? -4.432 -13.540 14.958 1.00 88.31 228 ASN A CA 1
ATOM 1672 C C . ASN A 1 228 ? -3.114 -13.192 14.243 1.00 88.31 228 ASN A C 1
ATOM 1674 O O . ASN A 1 228 ? -2.998 -12.156 13.591 1.00 88.31 228 ASN A O 1
ATOM 1678 N N . ALA A 1 229 ? -2.143 -14.106 14.275 1.00 88.44 229 ALA A N 1
ATOM 1679 C CA . ALA A 1 229 ? -0.829 -13.890 13.667 1.00 88.44 229 ALA A CA 1
ATOM 1680 C C . ALA A 1 229 ? -0.824 -13.776 12.122 1.00 88.44 229 ALA A C 1
ATOM 1682 O O . ALA A 1 229 ? 0.225 -13.502 11.545 1.00 88.44 229 ALA A O 1
ATOM 1683 N N . ALA A 1 230 ? -1.963 -13.984 11.446 1.00 82.38 230 ALA A N 1
ATOM 1684 C CA . ALA A 1 230 ? -2.118 -13.725 10.011 1.00 82.38 230 ALA A CA 1
ATOM 1685 C C . ALA A 1 230 ? -2.485 -12.259 9.684 1.00 82.38 230 ALA A C 1
ATOM 1687 O O . ALA A 1 230 ? -2.588 -11.909 8.511 1.00 82.38 230 ALA A O 1
ATOM 1688 N N . GLN A 1 231 ? -2.700 -11.415 10.698 1.00 88.81 231 GLN A N 1
ATOM 1689 C CA . GLN A 1 231 ? -2.997 -9.984 10.575 1.00 88.81 231 GLN A CA 1
ATOM 1690 C C . GLN A 1 231 ? -1.855 -9.134 11.141 1.00 88.81 231 GLN A C 1
ATOM 1692 O O . GLN A 1 231 ? -1.142 -9.574 12.045 1.00 88.81 231 GLN A O 1
ATOM 1697 N N . THR A 1 232 ? -1.732 -7.893 10.666 1.00 93.19 232 THR A N 1
ATOM 1698 C CA . THR A 1 232 ? -0.797 -6.891 11.195 1.00 93.19 232 THR A CA 1
ATOM 1699 C C . THR A 1 232 ? -1.496 -5.883 12.112 1.00 93.19 232 THR A C 1
ATOM 1701 O O . THR A 1 232 ? -2.582 -5.379 11.820 1.00 93.19 232 THR A O 1
ATOM 1704 N N . CYS A 1 233 ? -0.846 -5.599 13.240 1.00 96.50 233 CYS A N 1
ATOM 1705 C CA . CYS A 1 233 ? -1.302 -4.728 14.321 1.00 96.50 233 CYS A CA 1
ATOM 1706 C C . CYS A 1 233 ? -0.209 -3.699 14.677 1.00 96.50 233 CYS A C 1
ATOM 1708 O O . CYS A 1 233 ? 0.195 -3.560 15.831 1.00 96.50 233 CYS A O 1
ATOM 1710 N N . GLY A 1 234 ? 0.302 -2.998 13.665 1.00 95.31 234 GLY A N 1
ATOM 1711 C CA . GLY A 1 234 ? 1.252 -1.898 13.797 1.00 95.31 234 GLY A CA 1
ATOM 1712 C C . GLY A 1 234 ? 2.680 -2.341 14.124 1.00 95.31 234 GLY A C 1
ATOM 1713 O O . GLY A 1 234 ? 3.140 -3.376 13.648 1.00 95.31 234 GLY A O 1
ATOM 1714 N N . SER A 1 235 ? 3.370 -1.513 14.908 1.00 95.31 235 SER A N 1
ATOM 1715 C CA . SER A 1 235 ? 4.576 -1.755 15.731 1.00 95.31 235 SER A CA 1
ATOM 1716 C C . SER A 1 235 ? 4.694 -0.578 16.713 1.00 95.31 235 SER A C 1
ATOM 1718 O O . SER A 1 235 ? 3.811 0.269 16.736 1.00 95.31 235 SER A O 1
ATOM 1720 N N . GLY A 1 236 ? 5.763 -0.465 17.508 1.00 94.06 236 GLY A N 1
ATOM 1721 C CA . GLY A 1 236 ? 5.986 0.752 18.307 1.00 94.06 236 GLY A CA 1
ATOM 1722 C C . GLY A 1 236 ? 6.076 2.005 17.425 1.00 94.06 236 GLY A C 1
ATOM 1723 O O . GLY A 1 236 ? 6.805 1.997 16.432 1.00 94.06 236 GLY A O 1
ATOM 1724 N N . ASP A 1 237 ? 5.319 3.050 17.776 1.00 94.75 237 ASP A N 1
ATOM 1725 C CA . ASP A 1 237 ? 5.196 4.308 17.022 1.00 94.75 237 ASP A CA 1
ATOM 1726 C C . ASP A 1 237 ? 4.729 4.099 15.554 1.00 94.75 237 ASP A C 1
ATOM 1728 O O . ASP A 1 237 ? 5.100 4.848 14.634 1.00 94.75 237 ASP A O 1
ATOM 1732 N N . ARG A 1 238 ? 3.927 3.045 15.310 1.00 96.38 238 ARG A N 1
ATOM 1733 C CA . ARG A 1 238 ? 3.376 2.661 13.996 1.00 96.38 238 ARG A CA 1
ATOM 1734 C C . ARG A 1 238 ? 1.960 2.101 14.101 1.00 96.38 238 ARG A C 1
ATOM 1736 O O . ARG A 1 238 ? 1.761 1.022 14.653 1.00 96.38 238 ARG A O 1
ATOM 1743 N N . LEU A 1 239 ? 1.001 2.786 13.485 1.00 97.19 239 LEU A N 1
ATOM 1744 C CA . LEU A 1 239 ? -0.406 2.392 13.447 1.00 97.19 239 LEU A CA 1
ATOM 1745 C C . LEU A 1 239 ? -0.785 1.752 12.113 1.00 97.19 239 LEU A C 1
ATOM 1747 O O . LEU A 1 239 ? -0.652 2.363 11.053 1.00 97.19 239 LEU A O 1
ATOM 1751 N N . ASN A 1 240 ? -1.373 0.562 12.188 1.00 97.44 240 ASN A N 1
ATOM 1752 C CA . ASN A 1 240 ? -2.233 0.034 11.136 1.00 97.44 240 ASN A CA 1
ATOM 1753 C C . ASN A 1 240 ? -3.559 0.805 11.153 1.00 97.44 240 ASN A C 1
ATOM 1755 O O . ASN A 1 240 ? -4.374 0.555 12.040 1.00 97.44 240 ASN A O 1
ATOM 1759 N N . LEU A 1 241 ? -3.767 1.742 10.223 1.00 97.50 241 LEU A N 1
ATOM 1760 C CA . LEU A 1 241 ? -4.937 2.626 10.223 1.00 97.50 241 LEU A CA 1
ATOM 1761 C C . LEU A 1 241 ? -6.091 2.059 9.383 1.00 97.50 241 LEU A C 1
ATOM 1763 O O . LEU A 1 241 ? -5.883 1.585 8.269 1.00 97.50 241 LEU A O 1
ATOM 1767 N N . TYR A 1 242 ? -7.315 2.193 9.889 1.00 97.56 242 TYR A N 1
ATOM 1768 C CA . TYR A 1 242 ? -8.563 1.841 9.217 1.00 97.56 242 TYR A CA 1
ATOM 1769 C C . TYR A 1 242 ? -9.558 3.004 9.304 1.00 97.56 242 TYR A C 1
ATOM 1771 O O . TYR A 1 242 ? -9.697 3.639 10.353 1.00 97.56 242 TYR A O 1
ATOM 1779 N N . LEU A 1 243 ? -10.279 3.252 8.211 1.00 96.50 243 LEU A N 1
ATOM 1780 C CA . LEU A 1 243 ? -11.361 4.235 8.113 1.00 96.50 243 LEU A CA 1
ATOM 1781 C C . LEU A 1 243 ? -12.689 3.510 7.879 1.00 96.50 243 LEU A C 1
ATOM 1783 O O . LEU A 1 243 ? -12.789 2.650 7.005 1.00 96.50 243 LEU A O 1
ATOM 1787 N N . TYR A 1 244 ? -13.717 3.879 8.639 1.00 95.50 244 TYR A N 1
ATOM 1788 C CA . TYR A 1 244 ? -15.076 3.400 8.421 1.00 95.50 244 TYR A CA 1
ATOM 1789 C C . TYR A 1 244 ? -15.673 4.027 7.154 1.00 95.50 244 TYR A C 1
ATOM 1791 O O . TYR A 1 244 ? -15.912 5.235 7.080 1.00 95.50 244 TYR A O 1
ATOM 1799 N N . THR A 1 245 ? -15.937 3.186 6.160 1.00 87.62 245 THR A N 1
ATOM 1800 C CA . THR A 1 245 ? -16.517 3.530 4.860 1.00 87.62 245 THR A CA 1
ATOM 1801 C C . THR A 1 245 ? -17.746 2.646 4.620 1.00 87.62 245 THR A C 1
ATOM 1803 O O . THR A 1 245 ? -17.600 1.557 4.062 1.00 87.62 245 THR A O 1
ATOM 1806 N N . PRO A 1 246 ? -18.959 3.066 5.033 1.00 79.44 246 PRO A N 1
ATOM 1807 C CA . PRO A 1 246 ? -20.153 2.237 4.891 1.00 79.44 246 PRO A CA 1
ATOM 1808 C C . PRO A 1 246 ? -20.412 1.930 3.412 1.00 79.44 246 PRO A C 1
ATOM 1810 O O . PRO A 1 246 ? -20.697 2.824 2.614 1.00 79.44 246 PRO A O 1
ATOM 1813 N N . THR A 1 247 ? -20.315 0.653 3.048 1.00 66.81 247 THR A N 1
ATOM 1814 C CA . THR A 1 247 ? -20.465 0.167 1.668 1.00 66.81 247 THR A CA 1
ATOM 1815 C C . THR A 1 247 ? -21.921 0.142 1.205 1.00 66.81 247 THR A C 1
ATOM 1817 O O . THR A 1 247 ? -22.197 0.138 0.003 1.00 66.81 247 THR A O 1
ATOM 1820 N N . SER A 1 248 ? -22.870 0.178 2.145 1.00 62.97 248 SER A N 1
ATOM 1821 C CA . SER A 1 248 ? -24.289 0.374 1.861 1.00 62.97 248 SER A CA 1
ATOM 1822 C C . SER A 1 248 ? -24.693 1.837 2.052 1.00 62.97 248 SER A C 1
ATOM 1824 O O . SER A 1 248 ? -24.467 2.441 3.101 1.00 62.97 248 SER A O 1
ATOM 1826 N N . ALA A 1 249 ? -25.348 2.410 1.038 1.00 59.34 249 ALA A N 1
ATOM 1827 C CA . ALA A 1 249 ? -26.086 3.654 1.223 1.00 59.34 249 ALA A CA 1
ATOM 1828 C C . ALA A 1 249 ? -27.143 3.441 2.324 1.00 59.34 249 ALA A C 1
ATOM 1830 O O . ALA A 1 249 ? -27.775 2.377 2.340 1.00 59.34 249 ALA A O 1
ATOM 1831 N N . PRO A 1 250 ? -27.375 4.417 3.225 1.00 55.81 250 PRO A N 1
ATOM 1832 C CA . PRO A 1 250 ? -28.336 4.258 4.309 1.00 55.81 250 PRO A CA 1
ATOM 1833 C C . PRO A 1 250 ? -29.701 3.910 3.722 1.00 55.81 250 PRO A C 1
ATOM 1835 O O . PRO A 1 250 ? -30.240 4.688 2.929 1.00 55.81 250 PRO A O 1
ATOM 1838 N N . VAL A 1 251 ? -30.235 2.740 4.094 1.00 50.56 251 VAL A N 1
ATOM 1839 C CA . VAL A 1 251 ? -31.478 2.191 3.539 1.00 50.56 251 VAL A CA 1
ATOM 1840 C C . VAL A 1 251 ? -32.587 3.226 3.689 1.00 50.56 251 VAL A C 1
ATOM 1842 O O . VAL A 1 251 ? -33.130 3.434 4.773 1.00 50.56 251 VAL A O 1
ATOM 1845 N N . GLN A 1 252 ? -32.914 3.891 2.582 1.00 53.28 252 GLN A N 1
ATOM 1846 C CA . GLN A 1 252 ? -34.020 4.830 2.519 1.00 53.28 252 GLN A CA 1
ATOM 1847 C C . GLN A 1 252 ? -35.296 3.996 2.589 1.00 53.28 252 GLN A C 1
ATOM 1849 O O . GLN A 1 252 ? -35.742 3.473 1.570 1.00 53.28 252 GLN A O 1
ATOM 1854 N N . ILE A 1 253 ? -35.854 3.817 3.788 1.00 56.06 253 ILE A N 1
ATOM 1855 C CA . ILE A 1 253 ? -37.151 3.157 3.949 1.00 56.06 253 ILE A CA 1
ATOM 1856 C C . ILE A 1 253 ? -38.180 4.028 3.210 1.00 56.06 253 ILE A C 1
ATOM 1858 O O . ILE A 1 253 ? -38.385 5.178 3.614 1.00 56.06 253 ILE A O 1
ATOM 1862 N N . PRO A 1 254 ? -38.826 3.537 2.135 1.00 53.00 254 PRO A N 1
ATOM 1863 C CA . PRO A 1 254 ? -39.845 4.311 1.446 1.00 53.00 254 PRO A CA 1
ATOM 1864 C C . PRO A 1 254 ? -41.095 4.365 2.332 1.00 53.00 254 PRO A C 1
ATOM 1866 O O . PRO A 1 254 ? -41.867 3.414 2.366 1.00 53.00 254 PRO A O 1
ATOM 1869 N N . SER A 1 255 ? -41.242 5.475 3.067 1.00 60.91 255 SER A N 1
ATOM 1870 C CA . SER A 1 255 ? -42.412 5.902 3.858 1.00 60.91 255 SER A CA 1
ATOM 1871 C C . SER A 1 255 ? -43.096 4.830 4.725 1.00 60.91 255 SER A C 1
ATOM 1873 O O . SER A 1 255 ? -43.865 3.996 4.244 1.00 60.91 255 SER A O 1
ATOM 1875 N N . ALA A 1 256 ? -42.936 4.929 6.046 1.00 57.84 256 ALA A N 1
ATOM 1876 C CA . ALA A 1 256 ? -43.786 4.205 6.989 1.00 57.84 256 ALA A CA 1
ATOM 1877 C C . ALA A 1 256 ? -45.185 4.858 7.056 1.00 57.84 256 ALA A C 1
ATOM 1879 O O . ALA A 1 256 ? -45.444 5.692 7.919 1.00 57.84 256 ALA A O 1
ATOM 1880 N N . GLY A 1 257 ? -46.085 4.506 6.133 1.00 68.25 257 GLY A N 1
ATOM 1881 C CA . GLY A 1 257 ? -47.415 5.126 6.024 1.00 68.25 257 GLY A CA 1
ATOM 1882 C C . GLY A 1 257 ? -47.349 6.559 5.479 1.00 68.25 257 GLY A C 1
ATOM 1883 O O . GLY A 1 257 ? -46.528 6.847 4.615 1.00 68.25 257 GLY A O 1
ATOM 1884 N N . ASP A 1 258 ? -48.175 7.470 6.002 1.00 75.75 258 ASP A N 1
ATOM 1885 C CA . ASP A 1 258 ? -48.291 8.861 5.512 1.00 75.75 258 ASP A CA 1
ATOM 1886 C C . ASP A 1 258 ? -47.052 9.750 5.790 1.00 75.75 258 ASP A C 1
ATOM 1888 O O . ASP A 1 258 ? -47.016 10.934 5.442 1.00 75.75 258 ASP A O 1
ATOM 1892 N N . TRP A 1 259 ? -46.008 9.201 6.418 1.00 63.44 259 TRP A N 1
ATOM 1893 C CA . TRP A 1 259 ? -44.796 9.931 6.778 1.00 63.44 259 TRP A CA 1
ATOM 1894 C C . TRP A 1 259 ? -43.843 10.076 5.584 1.00 63.44 259 TRP A C 1
ATOM 1896 O O . TRP A 1 259 ? -43.151 9.139 5.180 1.00 63.44 259 TRP A O 1
ATOM 1906 N N . THR A 1 260 ? -43.772 11.293 5.040 1.00 67.00 260 THR A N 1
ATOM 1907 C CA . THR A 1 260 ? -42.823 11.658 3.976 1.00 67.00 260 THR A CA 1
ATOM 1908 C C . THR A 1 260 ? -41.432 11.926 4.552 1.00 67.00 260 THR A C 1
ATOM 1910 O O . THR A 1 260 ? -41.263 12.834 5.367 1.00 67.00 260 THR A O 1
ATOM 1913 N N . LEU A 1 261 ? -40.415 11.201 4.078 1.00 63.84 261 LEU A N 1
ATOM 1914 C CA . LEU A 1 261 ? -39.019 11.465 4.429 1.00 63.84 261 LEU A CA 1
ATOM 1915 C C . LEU A 1 261 ? -38.593 12.853 3.914 1.00 63.84 261 LEU A C 1
ATOM 1917 O O . LEU A 1 261 ? -38.583 13.099 2.710 1.00 63.84 261 LEU A O 1
ATOM 1921 N N . LYS A 1 262 ? -38.224 13.762 4.825 1.00 67.00 262 LYS A N 1
ATOM 1922 C CA . LYS A 1 262 ? -37.747 15.122 4.494 1.00 67.00 262 LYS A CA 1
ATOM 1923 C C . LYS A 1 262 ? -36.240 15.206 4.201 1.00 67.00 262 LYS A C 1
ATOM 1925 O O . LYS A 1 262 ? -35.755 16.281 3.864 1.00 67.00 262 LYS A O 1
ATOM 1930 N N . GLY A 1 263 ? -35.527 14.084 4.299 1.00 58.31 263 GLY A N 1
ATOM 1931 C CA . GLY A 1 263 ? -34.076 13.965 4.138 1.00 58.31 263 GLY A CA 1
ATOM 1932 C C . GLY A 1 263 ? -33.385 13.498 5.422 1.00 58.31 263 GLY A C 1
ATOM 1933 O O . GLY A 1 263 ? -33.967 13.539 6.506 1.00 58.31 263 GLY A O 1
ATOM 1934 N N . CYS A 1 264 ? -32.139 13.041 5.300 1.00 66.56 264 CYS A N 1
ATOM 1935 C CA . CYS A 1 264 ? -31.285 12.735 6.447 1.00 66.56 264 CYS A CA 1
ATOM 1936 C C . CYS A 1 264 ? -30.624 14.023 6.956 1.00 66.56 264 CYS A C 1
ATOM 1938 O O . CYS A 1 264 ? -30.011 14.750 6.176 1.00 66.56 264 CYS A O 1
ATOM 1940 N N . TYR A 1 265 ? -30.715 14.294 8.258 1.00 65.38 265 TYR A N 1
ATOM 1941 C CA . TYR A 1 265 ? -30.006 15.401 8.898 1.00 65.38 265 TYR A CA 1
ATOM 1942 C C . TYR A 1 265 ? -28.682 14.907 9.489 1.00 65.38 265 TYR A C 1
ATOM 1944 O O . TYR A 1 265 ? -28.648 13.941 10.248 1.00 65.38 265 TYR A O 1
ATOM 1952 N N . THR A 1 266 ? -27.580 15.587 9.176 1.00 53.19 266 THR A N 1
ATOM 1953 C CA . THR A 1 266 ? -26.322 15.412 9.911 1.00 53.19 266 THR A CA 1
ATOM 1954 C C . THR A 1 266 ? -26.429 16.148 11.239 1.00 53.19 266 THR A C 1
ATOM 1956 O O . THR A 1 266 ? -26.569 17.371 11.258 1.00 53.19 266 THR A O 1
ATOM 1959 N N . LEU A 1 267 ? -26.356 15.419 12.350 1.00 43.69 267 LEU A N 1
ATOM 1960 C CA . LEU A 1 267 ? -26.428 15.995 13.690 1.00 43.69 267 LEU A CA 1
ATOM 1961 C C . LEU A 1 267 ? -25.083 16.655 14.042 1.00 43.69 267 LEU A C 1
ATOM 1963 O O . LEU A 1 267 ? -24.228 16.070 14.700 1.00 43.69 267 LEU A O 1
ATOM 1967 N N . THR A 1 268 ? -24.875 17.888 13.576 1.00 44.00 268 THR A N 1
ATOM 1968 C CA . THR A 1 268 ? -23.758 18.727 14.026 1.00 44.00 268 THR A CA 1
ATOM 1969 C C . THR A 1 268 ? -24.013 19.157 15.466 1.00 44.00 268 THR A C 1
ATOM 1971 O O . THR A 1 268 ? -24.655 20.180 15.714 1.00 44.00 268 THR A O 1
ATOM 1974 N N . ILE A 1 269 ? -23.518 18.363 16.419 1.00 50.34 269 ILE A N 1
ATOM 1975 C CA . ILE A 1 269 ? -23.502 18.713 17.841 1.00 50.34 269 ILE A CA 1
ATOM 1976 C C . ILE A 1 269 ? -22.512 19.868 18.025 1.00 50.34 269 ILE A C 1
ATOM 1978 O O . ILE A 1 269 ? -21.323 19.670 18.267 1.00 50.34 269 ILE A O 1
ATOM 1982 N N . ALA A 1 270 ? -23.003 21.098 17.883 1.00 42.59 270 ALA A N 1
ATOM 1983 C CA . ALA A 1 270 ? -22.258 22.271 18.309 1.00 42.59 270 ALA A CA 1
ATOM 1984 C C . ALA A 1 270 ? -22.096 22.219 19.842 1.00 42.59 270 ALA A C 1
ATOM 1986 O O . ALA A 1 270 ? -23.092 21.987 20.538 1.00 42.59 270 ALA A O 1
ATOM 1987 N N . PRO A 1 271 ? -20.892 22.450 20.398 1.00 46.28 271 PRO A N 1
ATOM 1988 C CA . PRO A 1 271 ? -20.696 22.514 21.842 1.00 46.28 271 PRO A CA 1
ATOM 1989 C C . PRO A 1 271 ? -21.356 23.788 22.392 1.00 46.28 271 PRO A C 1
ATOM 1991 O O . PRO A 1 271 ? -20.752 24.857 22.451 1.00 46.28 271 PRO A O 1
ATOM 1994 N N . SER A 1 272 ? -22.628 23.666 22.771 1.00 47.38 272 SER A N 1
ATOM 1995 C CA . SER A 1 272 ? -23.459 24.726 23.345 1.00 47.38 272 SER A CA 1
ATOM 1996 C C . SER A 1 272 ? -23.803 24.385 24.801 1.00 47.38 272 SER A C 1
ATOM 1998 O O . SER A 1 272 ? -24.303 23.287 25.054 1.00 47.38 272 SER A O 1
ATOM 2000 N N . PRO A 1 273 ? -23.591 25.294 25.772 1.00 47.16 273 PRO A N 1
ATOM 2001 C CA . PRO A 1 273 ? -23.833 25.022 27.191 1.00 47.16 273 PRO A CA 1
ATOM 2002 C C . PRO A 1 273 ? -25.317 25.082 27.607 1.00 47.16 273 PRO A C 1
ATOM 2004 O O . PRO A 1 273 ? -25.612 25.003 28.798 1.00 47.16 273 PRO A O 1
ATOM 2007 N N . PHE A 1 274 ? -26.255 25.222 26.663 1.00 46.94 274 PHE A N 1
ATOM 2008 C CA . PHE A 1 274 ? -27.689 25.328 26.951 1.00 46.94 274 PHE A CA 1
ATOM 2009 C C . PHE A 1 274 ? -28.489 24.233 26.244 1.00 46.94 274 PHE A C 1
ATOM 2011 O O . PHE A 1 274 ? -28.952 24.392 25.116 1.00 46.94 274 PHE A O 1
ATOM 2018 N N . ALA A 1 275 ? -28.672 23.116 26.948 1.00 42.62 275 ALA A N 1
ATOM 2019 C CA . ALA A 1 275 ? -29.693 22.137 26.605 1.00 42.62 275 ALA A CA 1
ATOM 2020 C C . ALA A 1 275 ? -31.102 22.706 26.869 1.00 42.62 275 ALA A C 1
ATOM 2022 O O . ALA A 1 275 ? -31.297 23.499 27.790 1.00 42.62 275 ALA A O 1
ATOM 2023 N N . ASN A 1 276 ? -32.083 22.202 26.113 1.00 48.31 276 ASN A N 1
ATOM 2024 C CA . ASN A 1 276 ? -33.530 22.417 26.266 1.00 48.31 276 ASN A CA 1
ATOM 2025 C C . ASN A 1 276 ? -34.109 23.739 25.730 1.00 48.31 276 ASN A C 1
ATOM 2027 O O . ASN A 1 276 ? -34.694 24.519 26.479 1.00 48.31 276 ASN A O 1
ATOM 2031 N N . MET A 1 277 ? -34.123 23.900 24.403 1.00 38.75 277 MET A N 1
ATOM 2032 C CA . MET A 1 277 ? -35.274 24.538 23.751 1.00 38.75 277 MET A CA 1
ATOM 2033 C C . MET A 1 277 ? -35.506 23.966 22.346 1.00 38.75 277 MET A C 1
ATOM 2035 O O . MET A 1 277 ? -34.832 24.336 21.390 1.00 38.75 277 MET A O 1
ATOM 2039 N N . TRP A 1 278 ? -36.467 23.045 22.231 1.00 39.12 278 TRP A N 1
ATOM 2040 C CA . TRP A 1 278 ? -36.998 22.592 20.946 1.00 39.12 278 TRP A CA 1
ATOM 2041 C C . TRP A 1 278 ? -38.279 23.374 20.651 1.00 39.12 278 TRP A C 1
ATOM 2043 O O . TRP A 1 278 ? -39.325 23.092 21.232 1.00 39.12 278 TRP A O 1
ATOM 2053 N N . THR A 1 279 ? -38.200 24.346 19.749 1.00 41.03 279 THR A N 1
ATOM 2054 C CA . THR A 1 279 ? -39.373 24.936 19.091 1.00 41.03 279 THR A CA 1
ATOM 2055 C C . THR A 1 279 ? -39.331 24.539 17.626 1.00 41.03 279 THR A C 1
ATOM 2057 O O . THR A 1 279 ? -38.368 24.859 16.932 1.00 41.03 279 THR A O 1
ATOM 2060 N N . VAL A 1 280 ? -40.356 23.815 17.185 1.00 44.28 280 VAL A N 1
ATOM 2061 C CA . VAL A 1 280 ? -40.560 23.452 15.781 1.00 44.28 280 VAL A CA 1
ATOM 2062 C C . VAL A 1 280 ? -41.576 24.439 15.210 1.00 44.28 280 VAL A C 1
ATOM 2064 O O . VAL A 1 280 ? -42.673 24.546 15.762 1.00 44.28 280 VAL A O 1
ATOM 2067 N N . GLU A 1 281 ? -41.201 25.146 14.146 1.00 44.25 281 GLU A N 1
ATOM 2068 C CA . GLU A 1 281 ? -42.123 25.827 13.220 1.00 44.25 281 GLU A CA 1
ATOM 2069 C C . GLU A 1 281 ? -42.267 24.985 11.941 1.00 44.25 281 GLU A C 1
ATOM 2071 O O . GLU A 1 281 ? -41.247 24.388 11.519 1.00 44.25 281 GLU A O 1
#